Protein AF-J2IRN6-F1 (afdb_monomer)

Structure (mmCIF, N/CA/C/O backbone):
data_AF-J2IRN6-F1
#
_entry.id   AF-J2IRN6-F1
#
loop_
_atom_site.group_PDB
_atom_site.id
_atom_site.type_symbol
_atom_site.label_atom_id
_atom_site.label_alt_id
_atom_site.label_comp_id
_atom_site.label_asym_id
_atom_site.label_entity_id
_atom_site.label_seq_id
_atom_site.pdbx_PDB_ins_code
_atom_site.Cartn_x
_atom_site.Cartn_y
_atom_site.Cartn_z
_atom_site.occupancy
_atom_site.B_iso_or_equiv
_atom_site.auth_seq_id
_atom_site.auth_comp_id
_atom_site.auth_asym_id
_atom_site.auth_atom_id
_atom_site.pdbx_PDB_model_num
ATOM 1 N N . MET A 1 1 ? -0.616 -26.208 -1.676 1.00 75.12 1 MET A N 1
ATOM 2 C CA . MET A 1 1 ? -0.459 -24.745 -1.872 1.00 75.12 1 MET A CA 1
ATOM 3 C C . MET A 1 1 ? 0.883 -24.470 -2.549 1.00 75.12 1 MET A C 1
ATOM 5 O O . MET A 1 1 ? 1.776 -25.292 -2.388 1.00 75.12 1 MET A O 1
ATOM 9 N N . GLY A 1 2 ? 1.009 -23.390 -3.336 1.00 95.00 2 GLY A N 1
ATOM 10 C CA . GLY A 1 2 ? 2.152 -23.135 -4.234 1.00 95.00 2 GLY A CA 1
ATOM 11 C C . GLY A 1 2 ? 2.465 -21.644 -4.428 1.00 95.00 2 GLY A C 1
ATOM 12 O O . GLY A 1 2 ? 2.009 -20.810 -3.652 1.00 95.00 2 GLY A O 1
ATOM 13 N N . LYS A 1 3 ? 3.262 -21.304 -5.449 1.00 97.50 3 LYS A N 1
ATOM 14 C CA . LYS A 1 3 ? 3.646 -19.915 -5.756 1.00 97.50 3 LYS A CA 1
ATOM 15 C C . LYS A 1 3 ? 2.541 -19.211 -6.547 1.00 97.50 3 LYS A C 1
ATOM 17 O O . LYS A 1 3 ? 2.009 -19.777 -7.497 1.00 97.50 3 LYS A O 1
ATOM 22 N N . THR A 1 4 ? 2.220 -17.983 -6.163 1.00 97.88 4 THR A N 1
ATOM 23 C CA . THR A 1 4 ? 1.247 -17.129 -6.849 1.00 97.88 4 THR A CA 1
ATOM 24 C C . THR A 1 4 ? 1.929 -16.250 -7.896 1.00 97.88 4 THR A C 1
ATOM 26 O O . THR A 1 4 ? 3.126 -15.969 -7.809 1.00 97.88 4 THR A O 1
ATOM 29 N N . ALA A 1 5 ? 1.167 -15.821 -8.904 1.00 97.06 5 ALA A N 1
ATOM 30 C CA . ALA A 1 5 ? 1.662 -14.909 -9.927 1.00 97.06 5 ALA A CA 1
ATOM 31 C C . ALA A 1 5 ? 2.050 -13.550 -9.318 1.00 97.06 5 ALA A C 1
ATOM 33 O O . ALA A 1 5 ? 1.274 -12.956 -8.564 1.00 97.06 5 ALA A O 1
ATOM 34 N N . THR A 1 6 ? 3.221 -13.050 -9.707 1.00 97.75 6 THR A N 1
ATOM 35 C CA . THR A 1 6 ? 3.695 -11.689 -9.434 1.00 97.75 6 THR A CA 1
ATOM 36 C C . THR A 1 6 ? 3.947 -10.977 -10.752 1.00 97.75 6 THR A C 1
ATOM 38 O O . THR A 1 6 ? 4.307 -11.619 -11.738 1.00 97.75 6 THR A O 1
ATOM 41 N N . ALA A 1 7 ? 3.787 -9.658 -10.763 1.00 96.62 7 ALA A N 1
ATOM 42 C CA . ALA A 1 7 ? 4.351 -8.842 -11.830 1.00 96.62 7 ALA A CA 1
ATOM 43 C C . ALA A 1 7 ? 5.883 -8.979 -11.861 1.00 96.62 7 ALA A C 1
ATOM 45 O O . ALA A 1 7 ? 6.498 -9.277 -10.825 1.00 96.62 7 ALA A O 1
ATOM 46 N N . GLU A 1 8 ? 6.476 -8.818 -13.043 1.00 97.19 8 GLU A N 1
ATOM 47 C CA . GLU A 1 8 ? 7.898 -9.088 -13.281 1.00 97.19 8 GLU A CA 1
ATOM 48 C C . GLU A 1 8 ? 8.779 -8.280 -12.315 1.00 97.19 8 GLU A C 1
ATOM 50 O O . GLU A 1 8 ? 8.648 -7.062 -12.230 1.00 97.19 8 GLU A O 1
ATOM 55 N N . PHE A 1 9 ? 9.626 -8.958 -11.529 1.00 97.69 9 PHE A N 1
ATOM 56 C CA . PHE A 1 9 ? 10.455 -8.353 -10.468 1.00 97.69 9 PHE A CA 1
ATOM 57 C C . PHE A 1 9 ? 9.697 -7.405 -9.520 1.00 97.69 9 PHE A C 1
ATOM 59 O O . PHE A 1 9 ? 10.254 -6.436 -9.014 1.00 97.69 9 PHE A O 1
ATOM 66 N N . ALA A 1 10 ? 8.415 -7.692 -9.275 1.00 97.12 10 ALA A N 1
ATOM 67 C CA . ALA A 1 10 ? 7.512 -6.840 -8.509 1.00 97.12 10 ALA A CA 1
ATOM 68 C C . ALA A 1 10 ? 7.320 -5.419 -9.088 1.00 97.12 10 ALA A C 1
ATOM 70 O O . ALA A 1 10 ? 6.839 -4.533 -8.378 1.00 97.12 10 ALA A O 1
ATOM 71 N N . PHE A 1 11 ? 7.631 -5.229 -10.373 1.00 95.69 11 PHE A N 1
ATOM 72 C CA . PHE A 1 11 ? 7.527 -3.974 -11.107 1.00 95.69 11 PHE A CA 1
ATOM 73 C C . PHE A 1 11 ? 6.340 -3.965 -12.088 1.00 95.69 11 PHE A C 1
ATOM 75 O O . PHE A 1 11 ? 5.497 -4.854 -12.069 1.00 95.69 11 PHE A O 1
ATOM 82 N N . MET A 1 12 ? 6.203 -2.912 -12.894 1.00 92.88 12 MET A N 1
ATOM 83 C CA . MET A 1 12 ? 4.961 -2.528 -13.582 1.00 92.88 12 MET A CA 1
ATOM 84 C C . MET A 1 12 ? 4.424 -3.527 -14.625 1.00 92.88 12 MET A C 1
ATOM 86 O O . MET A 1 12 ? 3.256 -3.411 -14.995 1.00 92.88 12 MET A O 1
ATOM 90 N N . HIS A 1 13 ? 5.211 -4.518 -15.054 1.00 94.94 13 HIS A N 1
ATOM 91 C CA . HIS A 1 13 ? 4.793 -5.509 -16.048 1.00 94.94 13 HIS A CA 1
ATOM 92 C C . HIS A 1 13 ? 3.880 -6.588 -15.457 1.00 94.94 13 HIS A C 1
ATOM 94 O O . HIS A 1 13 ? 4.318 -7.514 -14.766 1.00 94.94 13 HIS A O 1
ATOM 100 N N . THR A 1 14 ? 2.581 -6.455 -15.707 1.00 93.38 14 THR A N 1
ATOM 101 C CA . THR A 1 14 ? 1.539 -7.317 -15.147 1.00 93.38 14 THR A CA 1
ATOM 102 C C . THR A 1 14 ? 1.470 -8.685 -15.830 1.00 93.38 14 THR A C 1
ATOM 104 O O . THR A 1 14 ? 1.710 -8.840 -17.022 1.00 93.38 14 THR A O 1
ATOM 107 N N . GLY A 1 15 ? 1.097 -9.703 -15.050 1.00 91.94 15 GLY A N 1
ATOM 108 C CA . GLY A 1 15 ? 0.806 -11.044 -15.560 1.00 91.94 15 GLY A CA 1
ATOM 109 C C . GLY A 1 15 ? -0.664 -11.236 -15.975 1.00 91.94 15 GLY A C 1
ATOM 110 O O . GLY A 1 15 ? -1.470 -10.309 -15.895 1.00 91.94 15 GLY A O 1
ATOM 111 N N . PRO A 1 16 ? -1.061 -12.469 -16.341 1.00 96.00 16 PRO A N 1
ATOM 112 C CA . PRO A 1 16 ? -2.398 -12.776 -16.865 1.00 96.00 16 PRO A CA 1
ATOM 113 C C . PRO A 1 16 ? -3.507 -12.853 -15.797 1.00 96.00 16 PRO A C 1
ATOM 115 O O . PRO A 1 16 ? -4.651 -13.171 -16.125 1.00 96.00 16 PRO A O 1
ATOM 118 N N . THR A 1 17 ? -3.187 -12.621 -14.520 1.00 98.31 17 THR A N 1
ATOM 119 C CA . THR A 1 17 ? -4.141 -12.707 -13.404 1.00 98.31 17 THR A CA 1
ATOM 120 C C . THR A 1 17 ? -5.265 -11.687 -13.571 1.00 98.31 17 THR A C 1
ATOM 122 O O . THR A 1 17 ? -5.009 -10.525 -13.876 1.00 98.31 17 THR A O 1
ATOM 125 N N . ARG A 1 18 ? -6.506 -12.106 -13.316 1.00 98.38 18 ARG A N 1
ATOM 126 C CA . ARG A 1 18 ? -7.716 -11.279 -13.433 1.00 98.38 18 ARG A CA 1
ATOM 127 C C . ARG A 1 18 ? -8.391 -11.097 -12.077 1.00 98.38 18 ARG A C 1
ATOM 129 O O . ARG A 1 18 ? -8.169 -11.893 -11.165 1.00 98.38 18 ARG A O 1
ATOM 136 N N . ASN A 1 19 ? -9.180 -10.035 -11.944 1.00 98.38 19 ASN A N 1
ATOM 137 C CA . ASN A 1 19 ? -9.935 -9.750 -10.730 1.00 98.38 19 ASN A CA 1
ATOM 138 C C . ASN A 1 19 ? -11.067 -10.783 -10.545 1.00 98.38 19 ASN A C 1
ATOM 140 O O . ASN A 1 19 ? -11.835 -10.989 -11.483 1.00 98.38 19 ASN A O 1
ATOM 144 N N . PRO A 1 20 ? -11.200 -11.427 -9.372 1.00 97.25 20 PRO A N 1
ATOM 145 C CA . PRO A 1 20 ? -12.243 -12.428 -9.145 1.00 97.25 20 PRO A CA 1
ATOM 146 C C . PRO A 1 20 ? -13.669 -11.857 -9.112 1.00 97.25 20 PRO A C 1
ATOM 148 O O . PRO A 1 20 ? -14.609 -12.613 -9.332 1.00 97.25 20 PRO A O 1
ATOM 151 N N . HIS A 1 21 ? -13.836 -10.549 -8.888 1.00 96.56 21 HIS A N 1
ATOM 152 C CA . HIS A 1 21 ? -15.143 -9.877 -8.922 1.00 96.56 21 HIS A CA 1
ATOM 153 C C . HIS A 1 21 ? -15.590 -9.514 -10.345 1.00 96.56 21 HIS A C 1
ATOM 155 O O . HIS A 1 21 ? -16.781 -9.404 -10.609 1.00 96.56 21 HIS A O 1
ATOM 161 N N . ASP A 1 22 ? -14.643 -9.337 -11.271 1.00 97.38 22 ASP A N 1
ATOM 162 C CA . ASP A 1 22 ? -14.893 -9.049 -12.688 1.00 97.38 22 ASP A CA 1
ATOM 163 C C . ASP A 1 22 ? -13.658 -9.440 -13.513 1.00 97.38 22 ASP A C 1
ATOM 165 O O . ASP A 1 22 ? -12.630 -8.755 -13.509 1.00 97.38 22 ASP A O 1
ATOM 169 N N . LEU A 1 23 ? -13.765 -10.536 -14.270 1.00 97.81 23 LEU A N 1
ATOM 170 C CA . LEU A 1 23 ? -12.644 -11.080 -15.037 1.00 97.81 23 LEU A CA 1
ATOM 171 C C . LEU A 1 23 ? -12.152 -10.146 -16.155 1.00 97.81 23 LEU A C 1
ATOM 173 O O . LEU A 1 23 ? -11.063 -10.365 -16.689 1.00 97.81 23 LEU A O 1
ATOM 177 N N . SER A 1 24 ? -12.894 -9.099 -16.524 1.00 97.62 24 SER A N 1
ATOM 178 C CA . SER A 1 24 ? -12.421 -8.093 -17.481 1.00 97.62 24 SER A CA 1
ATOM 179 C C . SER A 1 24 ? -11.390 -7.123 -16.884 1.00 97.62 24 SER A C 1
ATOM 181 O O . SER A 1 24 ? -10.756 -6.377 -17.634 1.00 97.62 24 SER A O 1
ATOM 183 N N . ARG A 1 25 ? -11.175 -7.148 -15.560 1.00 98.25 25 ARG A N 1
ATOM 184 C CA . ARG A 1 25 ? -10.392 -6.154 -14.812 1.00 98.25 25 ARG A CA 1
ATOM 185 C C . ARG A 1 25 ? -9.123 -6.713 -14.185 1.00 98.25 25 ARG A C 1
ATOM 187 O O . ARG A 1 25 ? -8.985 -7.913 -13.931 1.00 98.25 25 ARG A O 1
ATOM 194 N N . THR A 1 26 ? -8.194 -5.808 -13.896 1.00 98.25 26 THR A N 1
ATOM 195 C CA . THR A 1 26 ? -6.971 -6.123 -13.156 1.00 98.25 26 THR A CA 1
ATOM 196 C C . THR A 1 26 ? -7.273 -6.420 -11.680 1.00 98.25 26 THR A C 1
ATOM 198 O O . THR A 1 26 ? -8.058 -5.708 -11.050 1.00 98.25 26 THR A O 1
ATOM 201 N N . PRO A 1 27 ? -6.629 -7.428 -11.069 1.00 98.06 27 PRO A N 1
ATOM 202 C CA . PRO A 1 27 ? -6.683 -7.636 -9.623 1.00 98.06 27 PRO A CA 1
ATOM 203 C C . PRO A 1 27 ? -5.773 -6.656 -8.868 1.00 98.06 27 PRO A C 1
ATOM 205 O O . PRO A 1 27 ? -5.710 -6.702 -7.645 1.00 98.06 27 PRO A O 1
ATOM 208 N N . GLY A 1 28 ? -5.029 -5.797 -9.575 1.00 97.69 28 GLY A N 1
ATOM 209 C CA . GLY A 1 28 ? -3.922 -5.028 -9.017 1.00 97.69 28 GLY A CA 1
ATOM 210 C C . GLY A 1 28 ? -2.598 -5.786 -9.115 1.00 97.69 28 GLY A C 1
ATOM 211 O O . GLY A 1 28 ? -2.522 -6.903 -9.616 1.00 97.69 28 GLY A O 1
ATOM 212 N N . SER A 1 29 ? -1.518 -5.137 -8.690 1.00 95.38 29 SER A N 1
ATOM 213 C CA . SER A 1 29 ? -0.138 -5.590 -8.901 1.00 95.38 29 SER A CA 1
ATOM 214 C C . SER A 1 29 ? 0.778 -4.922 -7.866 1.00 95.38 29 SER A C 1
ATOM 216 O O . SER A 1 29 ? 0.446 -3.826 -7.408 1.00 95.38 29 SER A O 1
ATOM 218 N N . SER A 1 30 ? 1.906 -5.515 -7.457 1.00 97.44 30 SER A N 1
ATOM 219 C CA . SER A 1 30 ? 2.540 -6.736 -7.998 1.00 97.44 30 SER A CA 1
ATOM 220 C C . SER A 1 30 ? 2.130 -8.065 -7.384 1.00 97.44 30 SER A C 1
ATOM 222 O O . SER A 1 30 ? 2.246 -9.078 -8.069 1.00 97.44 30 SER A O 1
ATOM 224 N N . SER A 1 31 ? 1.539 -8.088 -6.188 1.00 98.38 31 SER A N 1
ATOM 225 C CA . SER A 1 31 ? 1.092 -9.323 -5.516 1.00 98.38 31 SER A CA 1
ATOM 226 C C . SER A 1 31 ? -0.243 -9.871 -6.069 1.00 98.38 31 SER A C 1
ATOM 228 O O . SER A 1 31 ? -1.130 -10.282 -5.319 1.00 98.38 31 SER A O 1
ATOM 230 N N . ALA A 1 32 ? -0.408 -9.850 -7.396 1.00 98.06 32 ALA A N 1
ATOM 231 C CA . ALA A 1 32 ? -1.665 -10.078 -8.109 1.00 98.06 32 ALA A CA 1
ATOM 232 C C . ALA A 1 32 ? -2.295 -11.443 -7.802 1.00 98.06 32 ALA A C 1
ATOM 234 O O . ALA A 1 32 ? -3.462 -11.524 -7.424 1.00 98.06 32 ALA A O 1
ATOM 235 N N . GLY A 1 33 ? -1.521 -12.525 -7.942 1.00 98.38 33 GLY A N 1
ATOM 236 C CA . GLY A 1 33 ? -2.021 -13.880 -7.721 1.00 98.38 33 GLY A CA 1
ATOM 237 C C . GLY A 1 33 ? -2.348 -14.163 -6.255 1.00 98.38 33 GLY A C 1
ATOM 238 O O . GLY A 1 33 ? -3.257 -14.941 -5.982 1.00 98.38 33 GLY A O 1
ATOM 239 N N . SER A 1 34 ? -1.641 -13.521 -5.317 1.00 98.69 34 SER A N 1
ATOM 240 C CA . SER A 1 34 ? -1.914 -13.648 -3.881 1.00 98.69 34 SER A CA 1
ATOM 241 C C . SER A 1 34 ? -3.272 -13.056 -3.522 1.00 98.69 34 SER A C 1
ATOM 243 O O . SER A 1 34 ? -4.072 -13.730 -2.879 1.00 98.69 34 SER A O 1
ATOM 245 N N . ALA A 1 35 ? -3.562 -11.838 -3.983 1.00 98.62 35 ALA A N 1
ATOM 246 C CA . ALA A 1 35 ? -4.852 -11.209 -3.728 1.00 98.62 35 ALA A CA 1
ATOM 247 C C . ALA A 1 35 ? -5.989 -11.910 -4.486 1.00 98.62 35 ALA A C 1
ATOM 249 O O . ALA A 1 35 ? -6.964 -12.335 -3.874 1.00 98.62 35 ALA A O 1
ATOM 250 N N . ALA A 1 36 ? -5.847 -12.107 -5.801 1.00 98.50 36 ALA A N 1
ATOM 251 C CA . ALA A 1 36 ? -6.898 -12.722 -6.610 1.00 98.50 36 ALA A CA 1
ATOM 252 C C . ALA A 1 36 ? -7.218 -14.153 -6.155 1.00 98.50 36 ALA A C 1
ATOM 254 O O . ALA A 1 36 ? -8.384 -14.523 -6.063 1.00 98.50 36 ALA A O 1
ATOM 255 N N . GLY A 1 37 ? -6.195 -14.951 -5.832 1.00 98.31 37 GLY A N 1
ATOM 256 C CA . GLY A 1 37 ? -6.388 -16.329 -5.390 1.00 98.31 37 GLY A CA 1
ATOM 257 C C . GLY A 1 37 ? -7.052 -16.437 -4.017 1.00 98.31 37 GLY A C 1
ATOM 258 O O . GLY A 1 37 ? -7.911 -17.299 -3.841 1.00 98.31 37 GLY A O 1
ATOM 259 N N . LEU A 1 38 ? -6.719 -15.549 -3.069 1.00 98.38 38 LEU A N 1
ATOM 260 C CA . LEU A 1 38 ? -7.386 -15.531 -1.763 1.00 98.38 38 LEU A CA 1
ATOM 261 C C . LEU A 1 38 ? -8.843 -15.088 -1.903 1.00 98.38 38 LEU A C 1
ATOM 263 O O . LEU A 1 38 ? -9.732 -15.740 -1.366 1.00 98.38 38 LEU A O 1
ATOM 267 N N . ALA A 1 39 ? -9.096 -14.023 -2.668 1.00 97.62 39 ALA A N 1
ATOM 268 C CA . ALA A 1 39 ? -10.450 -13.533 -2.921 1.00 97.62 39 ALA A CA 1
ATOM 269 C C . ALA A 1 39 ? -11.316 -14.544 -3.694 1.00 97.62 39 ALA A C 1
ATOM 271 O O . ALA A 1 39 ? -12.519 -14.610 -3.470 1.00 97.62 39 ALA A O 1
ATOM 272 N N . ALA A 1 40 ? -10.712 -15.387 -4.536 1.00 97.69 40 ALA A N 1
ATOM 273 C CA . ALA A 1 40 ? -11.381 -16.511 -5.194 1.00 97.69 40 ALA A CA 1
ATOM 274 C C . ALA A 1 40 ? -11.554 -17.758 -4.296 1.00 97.69 40 ALA A C 1
ATOM 276 O O . ALA A 1 40 ? -12.021 -18.791 -4.772 1.00 97.69 40 ALA A O 1
ATOM 277 N N . GLY A 1 41 ? -11.150 -17.707 -3.021 1.00 97.12 41 GLY A N 1
ATOM 278 C CA . GLY A 1 41 ? -11.296 -18.818 -2.077 1.00 97.12 41 GLY A CA 1
ATOM 279 C C . GLY A 1 41 ? -10.338 -19.993 -2.309 1.00 97.12 41 GLY A C 1
ATOM 280 O O . GLY A 1 41 ? -10.585 -21.089 -1.811 1.00 97.12 41 GLY A O 1
ATOM 281 N N . LEU A 1 42 ? -9.238 -19.799 -3.049 1.00 97.69 42 LEU A N 1
ATOM 282 C CA . LEU A 1 42 ? -8.283 -20.874 -3.359 1.00 97.69 42 LEU A CA 1
ATOM 283 C C . LEU A 1 42 ? -7.371 -21.230 -2.174 1.00 97.69 42 LEU A C 1
ATOM 285 O O . LEU A 1 42 ? -6.794 -22.319 -2.138 1.00 97.69 42 LEU A O 1
ATOM 289 N N . PHE A 1 43 ? -7.196 -20.308 -1.225 1.00 96.62 43 PHE A N 1
ATOM 290 C CA . PHE A 1 43 ? -6.398 -20.485 -0.011 1.00 96.62 43 PHE A CA 1
ATOM 291 C C . PHE A 1 43 ? -6.812 -19.489 1.079 1.00 96.62 43 PHE A C 1
ATOM 293 O O . PHE A 1 43 ? -7.358 -18.430 0.790 1.00 96.62 43 PHE A O 1
ATOM 300 N N . ALA A 1 44 ? -6.531 -19.827 2.342 1.00 92.81 44 ALA A N 1
ATOM 301 C CA . ALA A 1 44 ? -6.994 -19.068 3.510 1.00 92.81 44 ALA A CA 1
ATOM 302 C C . ALA A 1 44 ? -6.121 -17.850 3.875 1.00 92.81 44 ALA A C 1
ATOM 304 O O . ALA A 1 44 ? -6.571 -16.951 4.579 1.00 92.81 44 ALA A O 1
ATOM 305 N N . ALA A 1 45 ? -4.865 -17.829 3.425 1.00 94.00 45 ALA A N 1
ATOM 306 C CA . ALA A 1 45 ? -3.910 -16.757 3.683 1.00 94.00 45 ALA A CA 1
ATOM 307 C C . ALA A 1 45 ? -2.913 -16.667 2.529 1.00 94.00 45 ALA A C 1
ATOM 309 O O . ALA A 1 45 ? -2.600 -17.677 1.892 1.00 94.00 45 ALA A O 1
ATOM 310 N N . ALA A 1 46 ? -2.398 -15.467 2.274 1.00 98.19 46 ALA A N 1
ATOM 311 C CA . ALA A 1 46 ? -1.430 -15.240 1.211 1.00 98.19 46 ALA A CA 1
ATOM 312 C C . ALA A 1 46 ? -0.400 -14.198 1.630 1.00 98.19 46 ALA A C 1
ATOM 314 O O . ALA A 1 46 ? -0.749 -13.192 2.244 1.00 98.19 46 ALA A O 1
ATOM 315 N N . LEU A 1 47 ? 0.857 -14.422 1.258 1.00 98.44 47 LEU A N 1
ATOM 316 C CA . LEU A 1 47 ? 1.919 -13.435 1.417 1.00 98.44 47 LEU A CA 1
ATOM 317 C C . LEU A 1 47 ? 2.045 -12.590 0.147 1.00 98.44 47 LEU A C 1
ATOM 319 O O . LEU A 1 47 ? 1.745 -13.044 -0.961 1.00 98.44 47 LEU A O 1
ATOM 323 N N . GLY A 1 48 ? 2.518 -11.366 0.318 1.00 98.38 48 GLY A N 1
ATOM 324 C CA . GLY A 1 48 ? 2.868 -10.449 -0.754 1.00 98.38 48 GLY A CA 1
ATOM 325 C C . GLY A 1 48 ? 3.954 -9.483 -0.302 1.00 98.38 48 GLY A C 1
ATOM 326 O O . GLY A 1 48 ? 4.465 -9.570 0.817 1.00 98.38 48 GLY A O 1
ATOM 327 N N . THR A 1 49 ? 4.298 -8.545 -1.172 1.00 98.69 49 THR A N 1
ATOM 328 C CA . THR A 1 49 ? 5.240 -7.469 -0.860 1.00 98.69 49 THR A CA 1
ATOM 329 C C . THR A 1 49 ? 4.681 -6.123 -1.296 1.00 98.69 49 THR A C 1
ATOM 331 O O . THR A 1 49 ? 3.808 -6.031 -2.165 1.00 98.69 49 THR A O 1
ATOM 334 N N . GLN A 1 50 ? 5.176 -5.057 -0.675 1.00 98.81 50 GLN A N 1
ATOM 335 C CA . GLN A 1 50 ? 4.888 -3.684 -1.054 1.00 98.81 50 GLN A CA 1
ATOM 336 C C . GLN A 1 50 ? 6.165 -2.855 -1.070 1.00 98.81 50 GLN A C 1
ATOM 338 O O . GLN A 1 50 ? 6.782 -2.667 -0.029 1.00 98.81 50 GLN A O 1
ATOM 343 N N . THR A 1 51 ? 6.482 -2.318 -2.248 1.00 98.75 51 THR A N 1
ATOM 344 C CA . THR A 1 51 ? 7.529 -1.305 -2.461 1.00 98.75 51 THR A CA 1
ATOM 345 C C . THR A 1 51 ? 6.909 0.072 -2.704 1.00 98.75 51 THR A C 1
ATOM 347 O O . THR A 1 51 ? 7.330 1.068 -2.129 1.00 98.75 51 THR A O 1
ATOM 350 N N . ALA A 1 52 ? 5.845 0.131 -3.514 1.00 98.12 52 ALA A N 1
ATOM 351 C CA . ALA A 1 52 ? 5.020 1.326 -3.706 1.00 98.12 52 ALA A CA 1
ATOM 352 C C . ALA A 1 52 ? 3.631 1.115 -3.086 1.00 98.12 52 ALA A C 1
ATOM 354 O O . ALA A 1 52 ? 3.342 1.608 -1.995 1.00 98.12 52 ALA A O 1
ATOM 355 N N . GLY A 1 53 ? 2.805 0.303 -3.754 1.00 97.69 53 GLY A N 1
ATOM 356 C CA . GLY A 1 53 ? 1.460 -0.060 -3.301 1.00 97.69 53 GLY A CA 1
ATOM 357 C C . GLY A 1 53 ? 1.068 -1.508 -3.583 1.00 97.69 53 GLY A C 1
ATOM 358 O O . GLY A 1 53 ? -0.116 -1.818 -3.655 1.00 97.69 53 GLY A O 1
ATOM 359 N N . SER A 1 54 ? 2.056 -2.384 -3.779 1.00 97.81 54 SER A N 1
ATOM 360 C CA . SER A 1 54 ? 1.880 -3.744 -4.301 1.00 97.81 54 SER A CA 1
ATOM 361 C C . SER A 1 54 ? 1.180 -4.740 -3.374 1.00 97.81 54 SER A C 1
ATOM 363 O O . SER A 1 54 ? 0.940 -5.872 -3.797 1.00 97.81 54 SER A O 1
ATOM 365 N N . LEU A 1 55 ? 0.819 -4.320 -2.156 1.00 98.69 55 LEU A N 1
ATOM 366 C CA . LEU A 1 55 ? 0.009 -5.101 -1.227 1.00 98.69 55 LEU A CA 1
ATOM 367 C C . LEU A 1 55 ? -1.395 -4.500 -1.068 1.00 98.69 55 LEU A C 1
ATOM 369 O O . LEU A 1 55 ? -2.389 -5.179 -1.321 1.00 98.69 55 LEU A O 1
ATOM 373 N N . ILE A 1 56 ? -1.473 -3.217 -0.704 1.00 98.81 56 ILE A N 1
ATOM 374 C CA . ILE A 1 56 ? -2.731 -2.519 -0.398 1.00 98.81 56 ILE A CA 1
ATOM 375 C C . ILE A 1 56 ? -3.605 -2.321 -1.645 1.00 98.81 56 ILE A C 1
ATOM 377 O O . ILE A 1 56 ? -4.816 -2.512 -1.574 1.00 98.81 56 ILE A O 1
ATOM 381 N N . LYS A 1 57 ? -3.016 -2.010 -2.808 1.00 98.62 57 LYS A N 1
ATOM 382 C CA . LYS A 1 57 ? -3.764 -1.831 -4.066 1.00 98.62 57 LYS A CA 1
ATOM 383 C C . LYS A 1 57 ? -4.509 -3.098 -4.493 1.00 98.62 57 LYS A C 1
ATOM 385 O O . LYS A 1 57 ? -5.723 -3.033 -4.672 1.00 98.62 57 LYS A O 1
ATOM 390 N N . PRO A 1 58 ? -3.848 -4.261 -4.632 1.00 98.62 58 PRO A N 1
ATOM 391 C CA . PRO A 1 58 ? -4.575 -5.477 -4.967 1.00 98.62 58 PRO A CA 1
ATOM 392 C C . PRO A 1 58 ? -5.539 -5.930 -3.856 1.00 98.62 58 PRO A C 1
ATOM 394 O O . PRO A 1 58 ? -6.563 -6.527 -4.172 1.00 98.62 58 PRO A O 1
ATOM 397 N N . ALA A 1 59 ? -5.295 -5.591 -2.581 1.00 98.75 59 ALA A N 1
ATOM 398 C CA . ALA A 1 59 ? -6.275 -5.818 -1.512 1.00 98.75 59 ALA A CA 1
ATOM 399 C C . ALA A 1 59 ? -7.561 -5.004 -1.721 1.00 98.75 59 ALA A C 1
ATOM 401 O O . ALA A 1 59 ? -8.655 -5.552 -1.626 1.00 98.75 59 ALA A O 1
ATOM 402 N N . SER A 1 60 ? -7.419 -3.715 -2.049 1.00 98.56 60 SER A N 1
ATOM 403 C CA . SER A 1 60 ? -8.524 -2.809 -2.381 1.00 98.56 60 SER A CA 1
ATOM 404 C C . SER A 1 60 ? -9.356 -3.367 -3.537 1.00 98.56 60 SER A C 1
ATOM 406 O O . SER A 1 60 ? -10.558 -3.570 -3.399 1.00 98.56 60 SER A O 1
ATOM 408 N N . TYR A 1 61 ? -8.698 -3.717 -4.646 1.00 98.56 61 TYR A N 1
ATOM 409 C CA . TYR A 1 61 ? -9.369 -4.203 -5.854 1.00 98.56 61 TYR A CA 1
ATOM 410 C C . TYR A 1 61 ? -9.990 -5.591 -5.713 1.00 98.56 61 TYR A C 1
ATOM 412 O O . TYR A 1 61 ? -11.004 -5.863 -6.351 1.00 98.56 61 TYR A O 1
ATOM 420 N N . CYS A 1 62 ? -9.390 -6.475 -4.916 1.00 98.25 62 CYS A N 1
ATOM 421 C CA . CYS A 1 62 ? -9.905 -7.826 -4.695 1.00 98.25 62 CYS A CA 1
ATOM 422 C C . CYS A 1 62 ? -10.826 -7.923 -3.468 1.00 98.25 62 CYS A C 1
ATOM 424 O O . CYS A 1 62 ? -11.296 -9.015 -3.162 1.00 98.25 62 CYS A O 1
ATOM 426 N N . GLY A 1 63 ? -11.104 -6.819 -2.766 1.00 97.56 63 GLY A N 1
ATOM 427 C CA . GLY A 1 63 ? -12.020 -6.811 -1.622 1.00 97.56 63 GLY A CA 1
ATOM 428 C C . GLY A 1 63 ? -11.499 -7.597 -0.417 1.00 97.56 63 GLY A C 1
ATOM 429 O O . GLY A 1 63 ? -12.258 -8.321 0.217 1.00 97.56 63 GLY A O 1
ATOM 430 N N . LEU A 1 64 ? -10.208 -7.464 -0.102 1.00 98.31 64 LEU A N 1
ATOM 431 C CA . LEU A 1 64 ? -9.548 -8.218 0.964 1.00 98.31 64 LEU A CA 1
ATOM 432 C C . LEU A 1 64 ? -9.055 -7.345 2.106 1.00 98.31 64 LEU A C 1
ATOM 434 O O . LEU A 1 64 ? -8.622 -6.209 1.903 1.00 98.31 64 LEU A O 1
ATOM 438 N N . HIS A 1 65 ? -8.995 -7.929 3.300 1.00 98.62 65 HIS A N 1
ATOM 439 C CA . HIS A 1 65 ? -8.143 -7.404 4.354 1.00 98.62 65 HIS A CA 1
ATOM 440 C C . HIS A 1 65 ? -6.678 -7.659 3.995 1.00 98.62 65 HIS A C 1
ATOM 442 O O . HIS A 1 65 ? -6.302 -8.752 3.565 1.00 98.62 65 HIS A O 1
ATOM 448 N N . ALA A 1 66 ? -5.834 -6.650 4.182 1.00 98.81 66 ALA A N 1
ATOM 449 C CA . ALA A 1 66 ? -4.391 -6.792 4.024 1.00 98.81 66 ALA A CA 1
ATOM 450 C C . ALA A 1 66 ? -3.654 -5.950 5.049 1.00 98.81 66 ALA A C 1
ATOM 452 O O . ALA A 1 66 ? -4.163 -4.917 5.475 1.00 98.81 66 ALA A O 1
ATOM 453 N N . TYR A 1 67 ? -2.446 -6.367 5.403 1.00 98.81 67 TYR A N 1
ATOM 454 C CA . TYR A 1 67 ? -1.599 -5.631 6.327 1.00 98.81 67 TYR A CA 1
ATOM 455 C C . TYR A 1 67 ? -0.139 -5.668 5.880 1.00 98.81 67 TYR A C 1
ATOM 457 O O . TYR A 1 67 ? 0.453 -6.727 5.652 1.00 98.81 67 TYR A O 1
ATOM 465 N N . LYS A 1 68 ? 0.410 -4.462 5.734 1.00 98.81 68 LYS A N 1
ATOM 466 C CA . LYS A 1 68 ? 1.822 -4.169 5.548 1.00 98.81 68 LYS A CA 1
ATOM 467 C C . LYS A 1 68 ? 2.372 -3.659 6.887 1.00 98.81 68 LYS A C 1
ATOM 469 O O . LYS A 1 68 ? 2.022 -2.542 7.279 1.00 98.81 68 LYS A O 1
ATOM 474 N N . PRO A 1 69 ? 3.256 -4.409 7.554 1.00 98.75 69 PRO A N 1
ATOM 475 C CA . PRO A 1 69 ? 3.937 -3.964 8.760 1.00 98.75 69 PRO A CA 1
ATOM 476 C C . PRO A 1 69 ? 4.772 -2.701 8.557 1.00 98.75 69 PRO A C 1
ATOM 478 O O . PRO A 1 69 ? 4.989 -2.245 7.427 1.00 98.75 69 PRO A O 1
ATOM 481 N N . SER A 1 70 ? 5.282 -2.151 9.654 1.00 98.69 70 SER A N 1
ATOM 482 C CA . SER A 1 70 ? 6.365 -1.171 9.608 1.00 98.69 70 SER A CA 1
ATOM 483 C C . SER A 1 70 ? 7.535 -1.723 8.793 1.00 98.69 70 SER A C 1
ATOM 485 O O . SER A 1 70 ? 7.835 -2.922 8.837 1.00 98.69 70 SER A O 1
ATOM 487 N N . HIS A 1 71 ? 8.186 -0.856 8.019 1.00 98.50 71 HIS A N 1
ATOM 488 C CA . HIS A 1 71 ? 9.371 -1.243 7.251 1.00 98.50 71 HIS A CA 1
ATOM 489 C C . HIS A 1 71 ? 10.438 -1.842 8.184 1.00 98.50 71 HIS A C 1
ATOM 491 O O . HIS A 1 71 ? 10.584 -1.409 9.326 1.00 98.50 71 HIS A O 1
ATOM 497 N N . ASN A 1 72 ? 11.137 -2.878 7.712 1.00 96.31 72 ASN A N 1
ATOM 498 C CA . ASN A 1 72 ? 12.105 -3.683 8.472 1.00 96.31 72 ASN A CA 1
ATOM 499 C C . ASN A 1 72 ? 11.569 -4.460 9.693 1.00 96.31 72 ASN A C 1
ATOM 501 O O . ASN 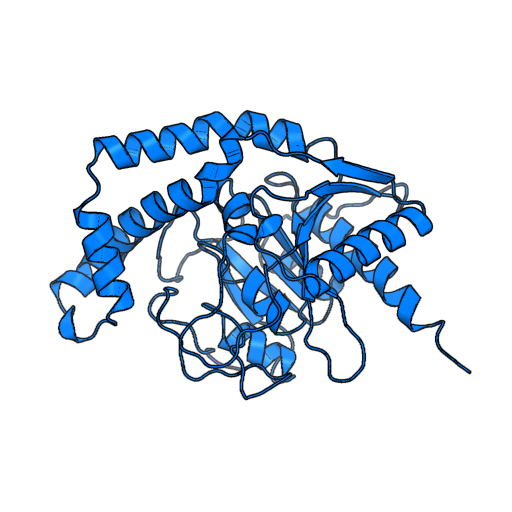A 1 72 ? 12.368 -5.048 10.420 1.00 96.31 72 ASN A O 1
ATOM 505 N N . LEU A 1 73 ? 10.250 -4.529 9.925 1.00 97.06 73 LEU A N 1
ATOM 506 C CA . LEU A 1 73 ? 9.705 -5.325 11.036 1.00 97.06 73 LEU A CA 1
ATOM 507 C C . LEU A 1 73 ? 9.681 -6.839 10.751 1.00 97.06 73 LEU A C 1
ATOM 509 O O . LEU A 1 73 ? 9.706 -7.645 11.678 1.00 97.06 73 LEU A O 1
ATOM 513 N N . VAL A 1 74 ? 9.640 -7.229 9.475 1.00 97.75 74 VAL A N 1
ATOM 514 C CA . VAL A 1 74 ? 9.670 -8.627 9.020 1.00 97.75 74 VAL A CA 1
ATOM 515 C C . VAL A 1 74 ? 10.870 -8.818 8.099 1.00 97.75 74 VAL A C 1
ATOM 517 O O . VAL A 1 74 ? 11.100 -7.999 7.209 1.00 97.75 74 VAL A O 1
ATOM 520 N N . SER A 1 75 ? 11.624 -9.901 8.308 1.00 95.88 75 SER A N 1
ATOM 521 C CA . SER A 1 75 ? 12.787 -10.230 7.477 1.00 95.88 75 SER A CA 1
ATOM 522 C C . SER A 1 75 ? 12.391 -10.425 6.011 1.00 95.88 75 SER A C 1
ATOM 524 O O . SER A 1 75 ? 11.384 -11.063 5.703 1.00 95.88 75 SER A O 1
ATOM 526 N N . LEU A 1 76 ? 13.226 -9.907 5.112 1.00 97.44 76 LEU A N 1
ATOM 527 C CA . LEU A 1 76 ? 13.130 -10.106 3.664 1.00 97.44 76 LEU A CA 1
ATOM 528 C C . LEU A 1 76 ? 14.140 -11.131 3.142 1.00 97.44 76 LEU A C 1
ATOM 530 O O . LEU A 1 76 ? 14.391 -11.200 1.940 1.00 97.44 76 LEU A O 1
ATOM 534 N N . GLU A 1 77 ? 14.742 -11.928 4.023 1.00 96.94 77 GLU A N 1
ATOM 535 C CA . GLU A 1 77 ? 15.626 -13.007 3.596 1.00 96.94 77 GLU A CA 1
ATOM 536 C C . GLU A 1 77 ? 14.902 -13.942 2.609 1.00 96.94 77 GLU A C 1
ATOM 538 O O . GLU A 1 77 ? 13.791 -14.412 2.855 1.00 96.94 77 GLU A O 1
ATOM 543 N N . GLY A 1 78 ? 15.522 -14.175 1.449 1.00 96.94 78 GLY A N 1
ATOM 544 C CA . GLY A 1 78 ? 14.940 -14.972 0.366 1.00 96.94 78 GLY A CA 1
ATOM 545 C C . GLY A 1 78 ? 13.908 -14.245 -0.510 1.00 96.94 78 GLY A C 1
ATOM 546 O O . GLY A 1 78 ? 13.403 -14.843 -1.462 1.00 96.94 78 GLY A O 1
ATOM 547 N N . VAL A 1 79 ? 13.610 -12.967 -0.251 1.00 98.06 79 VAL A N 1
ATOM 548 C CA . VAL A 1 79 ? 12.754 -12.128 -1.105 1.00 98.06 79 VAL A CA 1
ATOM 549 C C . VAL A 1 79 ? 13.616 -11.408 -2.145 1.00 98.06 79 VAL A C 1
ATOM 551 O O . VAL A 1 79 ? 14.648 -10.827 -1.818 1.00 98.06 79 VAL A O 1
ATOM 554 N N . LYS A 1 80 ? 13.206 -11.441 -3.421 1.00 98.12 80 LYS A N 1
ATOM 555 C CA . LYS A 1 80 ? 13.898 -10.711 -4.497 1.00 98.12 80 LYS A CA 1
ATOM 556 C C . LYS A 1 80 ? 13.735 -9.197 -4.258 1.00 98.12 80 LYS A C 1
ATOM 558 O O . LYS A 1 80 ? 12.589 -8.747 -4.232 1.00 98.12 80 LYS A O 1
ATOM 563 N N . PRO A 1 81 ? 14.828 -8.426 -4.105 1.00 98.12 81 PRO A N 1
ATOM 564 C CA . PRO A 1 81 ? 14.733 -6.990 -3.876 1.00 98.12 81 PRO A CA 1
ATOM 565 C C . PRO A 1 81 ? 14.313 -6.247 -5.145 1.00 98.12 81 PRO A C 1
ATOM 567 O O . PRO A 1 81 ? 14.728 -6.615 -6.250 1.00 98.12 81 PRO A O 1
ATOM 570 N N . LEU A 1 82 ? 13.547 -5.176 -4.950 1.00 98.31 82 LEU A N 1
ATOM 571 C CA . LEU A 1 82 ? 13.294 -4.133 -5.939 1.00 98.31 82 LEU A CA 1
ATOM 572 C C . LEU A 1 82 ? 13.892 -2.817 -5.434 1.00 98.31 82 LEU A C 1
ATOM 574 O O . LEU A 1 82 ? 14.883 -2.354 -5.987 1.00 98.31 82 LEU A O 1
ATOM 578 N N . ALA A 1 83 ? 13.355 -2.255 -4.352 1.00 98.38 83 ALA A N 1
ATOM 579 C CA . ALA A 1 83 ? 13.904 -1.063 -3.715 1.00 98.38 83 ALA A CA 1
ATOM 580 C C . ALA A 1 83 ? 13.984 -1.288 -2.198 1.00 98.38 83 ALA A C 1
ATOM 582 O O . ALA A 1 83 ? 12.997 -1.051 -1.494 1.00 98.38 83 ALA A O 1
ATOM 583 N N . PRO A 1 84 ? 15.130 -1.764 -1.669 1.00 97.81 84 PRO A N 1
ATOM 584 C CA . PRO A 1 84 ? 15.285 -2.125 -0.259 1.00 97.81 84 PRO A CA 1
ATOM 585 C C . PRO A 1 84 ? 14.876 -1.040 0.745 1.00 97.81 84 PRO A C 1
ATOM 587 O O . PRO A 1 84 ? 14.452 -1.369 1.853 1.00 97.81 84 PRO A O 1
ATOM 590 N N . SER A 1 85 ? 14.946 0.243 0.370 1.00 98.12 85 SER A N 1
ATOM 591 C CA . SER A 1 85 ? 14.465 1.344 1.218 1.00 98.12 85 SER A CA 1
ATOM 592 C C . SER A 1 85 ? 12.957 1.311 1.477 1.00 98.12 85 SER A C 1
ATOM 594 O O . SER A 1 85 ? 12.493 1.958 2.410 1.00 98.12 85 SER A O 1
ATOM 596 N N . PHE A 1 86 ? 12.188 0.581 0.668 1.00 98.69 86 PHE A N 1
ATOM 597 C CA . PHE A 1 86 ? 10.728 0.534 0.745 1.00 98.69 86 PHE A CA 1
ATOM 598 C C . PHE A 1 86 ? 10.150 -0.880 0.779 1.00 98.69 86 PHE A C 1
ATOM 600 O O . PHE A 1 86 ? 9.040 -1.063 1.2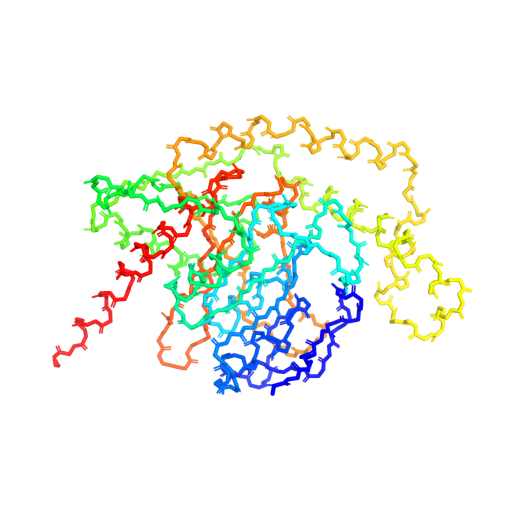86 1.00 98.69 86 PHE A O 1
ATOM 607 N N . ASP A 1 87 ? 10.871 -1.870 0.244 1.00 98.81 87 ASP A N 1
ATOM 608 C CA . ASP A 1 87 ? 10.428 -3.260 0.189 1.00 98.81 87 ASP A CA 1
ATOM 609 C C . ASP A 1 87 ? 9.960 -3.721 1.575 1.00 98.81 87 ASP A C 1
ATOM 611 O O . ASP A 1 87 ? 10.681 -3.640 2.566 1.00 98.81 87 ASP A O 1
ATOM 615 N N . THR A 1 88 ? 8.710 -4.171 1.658 1.00 98.88 88 THR A N 1
ATOM 616 C CA . THR A 1 88 ? 8.112 -4.656 2.903 1.00 98.88 88 THR A CA 1
ATOM 617 C C . THR A 1 88 ? 7.273 -5.894 2.611 1.00 98.88 88 THR A C 1
ATOM 619 O O . THR A 1 88 ? 6.392 -5.852 1.748 1.00 98.88 88 THR A O 1
ATOM 622 N N . ALA A 1 89 ? 7.515 -6.996 3.322 1.00 98.50 89 ALA A N 1
ATOM 623 C CA . ALA A 1 89 ? 6.646 -8.168 3.270 1.00 98.50 89 ALA A CA 1
ATOM 624 C C . ALA A 1 89 ? 5.319 -7.859 3.966 1.00 98.50 89 ALA A C 1
ATOM 626 O O . ALA A 1 89 ? 5.292 -7.164 4.974 1.00 98.50 89 ALA A O 1
ATOM 627 N N . GLY A 1 90 ? 4.221 -8.392 3.451 1.00 98.69 90 GLY A N 1
ATOM 628 C CA . GLY A 1 90 ? 2.905 -8.261 4.061 1.00 98.69 90 GLY A CA 1
ATOM 629 C C . GLY A 1 90 ? 2.016 -9.435 3.693 1.00 98.69 90 GLY A C 1
ATOM 630 O O . GLY A 1 90 ? 2.440 -10.365 3.001 1.00 98.69 90 GLY A O 1
ATOM 631 N N . TRP A 1 91 ? 0.780 -9.414 4.171 1.00 98.75 91 TRP A N 1
ATOM 632 C CA . TRP A 1 91 ? -0.139 -10.524 3.950 1.00 98.75 91 TRP A CA 1
ATOM 633 C C . TRP A 1 91 ? -1.584 -10.085 3.800 1.00 98.75 91 TRP A C 1
ATOM 635 O O . TRP A 1 91 ? -1.988 -8.999 4.218 1.00 98.75 91 TRP A O 1
ATOM 645 N N . TYR A 1 92 ? -2.340 -10.984 3.184 1.00 98.81 92 TYR A N 1
ATOM 646 C CA . TYR A 1 92 ? -3.774 -10.912 2.972 1.00 98.81 92 TYR A CA 1
ATOM 647 C C . TYR A 1 92 ? -4.479 -11.916 3.868 1.00 98.81 92 TYR A C 1
ATOM 649 O O . TYR A 1 92 ? -3.954 -13.005 4.128 1.00 98.81 92 TYR A O 1
ATOM 657 N N . ALA A 1 93 ? -5.701 -11.578 4.258 1.00 97.75 93 ALA A N 1
ATOM 658 C CA . ALA A 1 93 ? -6.608 -12.506 4.903 1.00 97.75 93 ALA A CA 1
ATOM 659 C C . ALA A 1 93 ? -8.068 -12.166 4.583 1.00 97.75 93 ALA A C 1
ATOM 661 O O . ALA A 1 93 ? -8.377 -11.081 4.091 1.00 97.75 93 ALA A O 1
ATOM 662 N N . ALA A 1 94 ? -8.969 -13.098 4.890 1.00 94.00 94 ALA A N 1
ATOM 663 C CA . ALA A 1 94 ? -10.409 -12.884 4.758 1.00 94.00 94 ALA A CA 1
ATOM 664 C C . ALA A 1 94 ? -10.991 -12.007 5.883 1.00 94.00 94 ALA A C 1
ATOM 666 O O . ALA A 1 94 ? -12.114 -11.522 5.768 1.00 94.00 94 ALA A O 1
ATOM 667 N N . SER A 1 95 ? -10.255 -11.821 6.985 1.00 95.88 95 SER A N 1
ATOM 668 C CA . SER A 1 95 ? -10.705 -11.026 8.125 1.00 95.88 95 SER A CA 1
ATOM 669 C C . SER A 1 95 ? -9.561 -10.277 8.811 1.00 95.88 95 SER A C 1
ATOM 671 O O . SER A 1 95 ? -8.403 -10.697 8.780 1.00 95.88 95 SER A O 1
ATOM 673 N N . ALA A 1 96 ? -9.900 -9.188 9.507 1.00 95.50 96 ALA A N 1
ATOM 674 C CA . ALA A 1 96 ? -8.962 -8.444 10.349 1.00 95.50 96 ALA A CA 1
ATOM 675 C C . ALA A 1 96 ? -8.314 -9.317 11.438 1.00 95.50 96 ALA A C 1
ATOM 677 O O . ALA A 1 96 ? -7.117 -9.211 11.694 1.00 95.50 96 ALA A O 1
ATOM 678 N N . ARG A 1 97 ? -9.089 -10.230 12.036 1.00 95.31 97 ARG A N 1
ATOM 679 C CA . ARG A 1 97 ? -8.594 -11.162 13.056 1.00 95.31 97 ARG A CA 1
ATOM 680 C C . ARG A 1 97 ? -7.504 -12.077 12.501 1.00 95.31 97 ARG A C 1
ATOM 682 O O . ARG A 1 97 ? -6.508 -12.333 13.176 1.00 95.31 97 ARG A O 1
ATOM 689 N N . ASP A 1 98 ? -7.683 -12.567 11.280 1.00 96.88 98 ASP A N 1
ATOM 690 C CA . ASP A 1 98 ? -6.713 -13.455 10.642 1.00 96.88 98 ASP A CA 1
ATOM 691 C C . ASP A 1 98 ? -5.409 -12.720 10.308 1.00 96.88 98 ASP A C 1
ATOM 693 O O . ASP A 1 98 ? -4.332 -13.303 10.452 1.00 96.88 98 ASP A O 1
ATOM 697 N N . LEU A 1 99 ? -5.471 -11.420 9.980 1.00 97.62 99 LEU A N 1
ATOM 698 C CA . LEU A 1 99 ? -4.263 -10.596 9.856 1.00 97.62 99 LEU A CA 1
ATOM 699 C C . LEU A 1 99 ? -3.449 -10.607 11.156 1.00 97.62 99 LEU A C 1
ATOM 701 O O . LEU A 1 99 ? -2.239 -10.828 11.106 1.00 97.62 99 LEU A O 1
ATOM 705 N N . SER A 1 100 ? -4.102 -10.425 12.308 1.00 95.50 100 SER A N 1
ATOM 706 C CA . SER A 1 100 ? -3.456 -10.452 13.626 1.00 95.50 100 SER A CA 1
ATOM 707 C C . SER A 1 100 ? -2.902 -11.829 13.995 1.00 95.50 100 SER A C 1
ATOM 709 O O . SER A 1 100 ? -1.858 -11.922 14.645 1.00 95.50 100 SER A O 1
ATOM 711 N N . LEU A 1 101 ? -3.577 -12.913 13.601 1.00 95.38 101 LEU A N 1
ATOM 712 C CA . LEU A 1 101 ? -3.086 -14.276 13.831 1.00 95.38 101 LEU A CA 1
ATOM 713 C C . LEU A 1 101 ? -1.799 -14.542 13.046 1.00 95.38 101 LEU A C 1
ATOM 715 O O . LEU A 1 101 ? -0.834 -15.042 13.623 1.00 95.38 101 LEU A O 1
ATOM 719 N N . ILE A 1 102 ? -1.760 -14.146 11.772 1.00 97.12 102 ILE A N 1
ATOM 720 C CA . ILE A 1 102 ? -0.559 -14.250 10.935 1.00 97.12 102 ILE A CA 1
ATOM 721 C C . ILE A 1 102 ? 0.563 -13.358 11.497 1.00 97.12 102 ILE A C 1
ATOM 723 O O . ILE A 1 102 ? 1.708 -13.801 11.590 1.00 97.12 102 ILE A O 1
ATOM 727 N N . ALA A 1 103 ? 0.236 -12.147 11.967 1.00 97.38 103 ALA A N 1
ATOM 728 C CA . ALA A 1 103 ? 1.199 -11.215 12.562 1.00 97.38 103 ALA A CA 1
ATOM 729 C C . ALA A 1 103 ? 1.983 -11.826 13.725 1.00 97.38 103 ALA A C 1
ATOM 731 O O . ALA A 1 103 ? 3.196 -11.671 13.806 1.00 97.38 103 ALA A O 1
ATOM 732 N N . ARG A 1 104 ? 1.301 -12.560 14.611 1.00 94.12 104 ARG A N 1
ATOM 733 C CA . ARG A 1 104 ? 1.931 -13.200 15.779 1.00 94.12 104 ARG A CA 1
ATOM 734 C C . ARG A 1 104 ? 2.947 -14.275 15.405 1.00 94.12 104 ARG A C 1
ATOM 736 O O . ARG A 1 104 ? 3.809 -14.585 16.220 1.00 94.12 104 ARG A O 1
ATOM 743 N N . VAL A 1 105 ? 2.823 -14.856 14.212 1.00 95.50 105 VAL A N 1
ATOM 744 C CA . VAL A 1 105 ? 3.776 -15.840 13.688 1.00 95.50 105 VAL A CA 1
ATOM 745 C C . VAL A 1 105 ? 4.945 -15.136 13.003 1.00 95.50 105 VAL A C 1
ATOM 747 O O . VAL A 1 105 ? 6.094 -15.494 13.241 1.00 95.50 105 VAL A O 1
ATOM 750 N N . LEU A 1 106 ? 4.660 -14.133 12.167 1.00 96.88 106 LEU A N 1
ATOM 751 C CA . LEU A 1 106 ? 5.671 -13.464 11.342 1.00 96.88 106 LEU A CA 1
ATOM 752 C C . LEU A 1 106 ? 6.466 -12.379 12.079 1.00 96.88 106 LEU A C 1
ATOM 754 O O . LEU A 1 106 ? 7.544 -12.012 11.621 1.00 96.88 106 LEU A O 1
ATOM 758 N N . ILE A 1 107 ? 5.958 -11.883 13.210 1.00 96.75 107 ILE A N 1
ATOM 759 C CA . ILE A 1 107 ? 6.608 -10.870 14.049 1.00 96.75 107 ILE A CA 1
ATOM 760 C C . ILE A 1 107 ? 6.756 -11.441 15.470 1.00 96.75 107 ILE A C 1
ATOM 762 O O . ILE A 1 107 ? 5.914 -11.190 16.344 1.00 96.75 107 ILE A O 1
ATOM 766 N N . PRO A 1 108 ? 7.803 -12.248 15.729 1.00 92.88 108 PRO A N 1
ATOM 767 C CA . PRO A 1 108 ? 8.060 -12.786 17.058 1.00 92.88 108 PRO A CA 1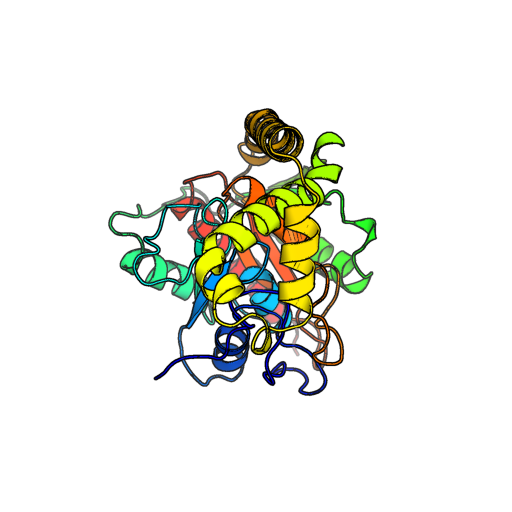
ATOM 768 C C . PRO A 1 108 ? 8.183 -11.665 18.095 1.00 92.88 108 PRO A C 1
ATOM 770 O O . PRO A 1 108 ? 8.908 -10.695 17.898 1.00 92.88 108 PRO A O 1
ATOM 773 N N . GLY A 1 109 ? 7.469 -11.799 19.214 1.00 91.94 109 GLY A N 1
ATOM 774 C CA . GLY A 1 109 ? 7.477 -10.796 20.283 1.00 91.94 109 GLY A CA 1
ATOM 775 C C . GLY A 1 109 ? 6.539 -9.604 20.069 1.00 91.94 109 GLY A C 1
ATOM 776 O O . GLY A 1 109 ? 6.525 -8.712 20.915 1.00 91.94 109 GLY A O 1
ATOM 777 N N . LEU A 1 110 ? 5.721 -9.590 19.004 1.00 93.31 110 LEU A N 1
ATOM 778 C CA . LEU A 1 110 ? 4.689 -8.565 18.827 1.00 93.31 110 LEU A CA 1
ATOM 779 C C . LEU A 1 110 ? 3.769 -8.526 20.066 1.00 93.31 110 LEU A C 1
ATOM 781 O O . LEU A 1 110 ? 3.146 -9.544 20.401 1.00 93.31 110 LEU A O 1
ATOM 785 N N . PRO A 1 111 ? 3.661 -7.380 20.763 1.00 89.06 111 PRO A N 1
ATOM 786 C CA . PRO A 1 111 ? 2.880 -7.305 21.985 1.00 89.06 111 PRO A CA 1
ATOM 787 C C . PRO A 1 111 ? 1.392 -7.483 21.685 1.00 89.06 111 PRO A C 1
ATOM 789 O O . PRO A 1 111 ? 0.890 -7.116 20.621 1.00 89.06 111 PRO A O 1
ATOM 792 N N . ARG A 1 112 ? 0.649 -8.012 22.660 1.00 80.19 112 ARG A N 1
ATOM 793 C CA . ARG A 1 112 ? -0.811 -7.914 22.620 1.00 80.19 112 ARG A CA 1
ATOM 794 C C . ARG A 1 112 ? -1.194 -6.497 23.008 1.00 80.19 112 ARG A C 1
ATOM 796 O O . ARG A 1 112 ? -0.918 -6.071 24.125 1.00 80.19 112 ARG A O 1
ATOM 803 N N . TYR A 1 113 ? -1.842 -5.793 22.094 1.00 78.88 113 TYR A N 1
ATOM 804 C CA . TYR A 1 113 ? -2.415 -4.497 22.399 1.00 78.88 113 TYR A CA 1
ATOM 805 C C . TYR A 1 113 ? -3.767 -4.698 23.089 1.00 78.88 113 TYR A C 1
ATOM 807 O O . TYR A 1 113 ? -4.651 -5.365 22.551 1.00 78.88 113 TYR A O 1
ATOM 815 N N . ALA A 1 114 ? -3.901 -4.173 24.304 1.00 65.12 114 ALA A N 1
ATOM 816 C CA . ALA A 1 114 ? -5.143 -4.168 25.062 1.00 65.12 114 ALA A CA 1
ATOM 817 C C . ALA A 1 114 ? -5.548 -2.710 25.279 1.00 65.12 114 ALA A C 1
ATOM 819 O O . ALA A 1 114 ? -4.805 -1.957 25.907 1.00 65.12 114 ALA A O 1
ATOM 820 N N . VAL A 1 115 ? -6.703 -2.305 24.750 1.00 62.16 115 VAL A N 1
ATOM 821 C CA . VAL A 1 115 ? -7.238 -0.952 24.959 1.00 62.16 115 VAL A CA 1
ATOM 822 C C . VAL A 1 115 ? -8.322 -0.993 26.020 1.00 62.16 115 VAL A C 1
ATOM 824 O O . VAL A 1 115 ? -9.172 -1.880 26.019 1.00 62.16 115 VAL A O 1
ATOM 827 N N . ALA A 1 116 ? -8.287 -0.009 26.919 1.00 57.62 116 ALA A N 1
ATOM 828 C CA . ALA A 1 116 ? -9.211 0.112 28.040 1.00 57.62 116 ALA A CA 1
ATOM 829 C C . ALA A 1 116 ? -10.638 0.522 27.626 1.00 57.62 116 ALA A C 1
ATOM 831 O O . ALA A 1 116 ? -11.580 0.179 28.326 1.00 57.62 116 ALA A O 1
ATOM 832 N N . ASN A 1 117 ? -10.813 1.216 26.495 1.00 63.19 117 ASN A N 1
ATOM 833 C CA . ASN A 1 117 ? -12.108 1.637 25.957 1.00 63.19 117 ASN A CA 1
ATOM 834 C C . ASN A 1 117 ? -12.072 1.541 24.427 1.00 63.19 117 ASN A C 1
ATOM 836 O O . ASN A 1 117 ? -11.285 2.240 23.804 1.00 63.19 117 ASN A O 1
ATOM 840 N N . GLY A 1 118 ? -12.917 0.711 23.810 1.00 76.25 118 GLY A N 1
ATOM 841 C CA . GLY A 1 118 ? -12.929 0.442 22.358 1.00 76.25 118 GLY A CA 1
ATOM 842 C C . GLY A 1 118 ? -13.298 1.620 21.436 1.00 76.25 118 GLY A C 1
ATOM 843 O O . GLY A 1 118 ? -13.660 1.396 20.283 1.00 76.25 118 GLY A O 1
ATOM 844 N N . ARG A 1 119 ? -13.243 2.865 21.925 1.00 90.88 119 ARG A N 1
ATOM 845 C CA . ARG A 1 119 ? -13.389 4.084 21.120 1.00 90.88 119 ARG A CA 1
ATOM 846 C C . ARG A 1 119 ? -12.011 4.509 20.630 1.00 90.88 119 ARG A C 1
ATOM 848 O O . ARG A 1 119 ? -11.060 4.518 21.400 1.00 90.88 119 ARG A O 1
ATOM 855 N N . LEU A 1 120 ? -11.940 4.883 19.360 1.00 95.56 120 LEU A N 1
ATOM 856 C CA . LEU A 1 120 ? -10.698 5.251 18.685 1.00 95.56 120 LEU A CA 1
ATOM 857 C C . LEU A 1 120 ? -10.741 6.736 18.360 1.00 95.56 120 LEU A C 1
ATOM 859 O O . LEU A 1 120 ? -11.817 7.256 18.050 1.00 95.56 120 LEU A O 1
ATOM 863 N N . LYS A 1 121 ? -9.583 7.388 18.385 1.00 97.31 121 LYS A N 1
ATOM 864 C CA . LYS A 1 121 ? -9.382 8.700 17.781 1.00 97.31 121 LYS A CA 1
ATOM 865 C C . LYS A 1 121 ? -8.782 8.518 16.389 1.00 97.31 121 LYS A C 1
ATOM 867 O O . LYS A 1 121 ? -7.658 8.041 16.242 1.00 97.31 121 LYS A O 1
ATOM 872 N N . ILE A 1 122 ? -9.550 8.878 15.372 1.00 98.62 122 ILE A N 1
ATOM 873 C CA . ILE A 1 122 ? -9.285 8.591 13.967 1.00 98.62 122 ILE A CA 1
ATOM 874 C C . ILE A 1 122 ? -9.015 9.897 13.232 1.00 98.62 122 ILE A C 1
ATOM 876 O O . ILE A 1 122 ? -9.781 10.851 13.331 1.00 98.62 122 ILE A O 1
ATOM 880 N N . GLY A 1 123 ? -7.942 9.910 12.455 1.00 98.62 123 GLY A N 1
ATOM 881 C CA . GLY A 1 123 ? -7.658 10.983 11.519 1.00 98.62 123 GLY A CA 1
ATOM 882 C C . GLY A 1 123 ? -8.192 10.669 10.131 1.00 98.62 123 GLY A C 1
ATOM 883 O O . GLY A 1 123 ? -7.746 9.696 9.538 1.00 98.62 123 GLY A O 1
ATOM 884 N N . PHE A 1 124 ? -9.096 11.462 9.565 1.00 98.75 124 PHE A N 1
ATOM 885 C CA . PHE A 1 124 ? -9.522 11.308 8.173 1.00 98.75 124 PHE A CA 1
ATOM 886 C C . PHE A 1 124 ? -8.675 12.193 7.257 1.00 98.75 124 PHE A C 1
ATOM 888 O O . PHE A 1 124 ? -8.816 13.413 7.254 1.00 98.75 124 PHE A O 1
ATOM 895 N N . CYS A 1 125 ? -7.779 11.583 6.477 1.00 98.12 125 CYS A N 1
ATOM 896 C CA . CYS A 1 125 ? -6.857 12.309 5.611 1.00 98.12 125 CYS A CA 1
ATOM 897 C C . CYS A 1 125 ? -7.341 12.328 4.158 1.00 98.12 125 CYS A C 1
ATOM 899 O O . CYS A 1 125 ? -7.303 11.316 3.446 1.00 98.12 125 CYS A O 1
ATOM 901 N N . ARG A 1 126 ? -7.699 13.521 3.674 1.00 94.69 126 ARG A N 1
ATOM 902 C CA . ARG A 1 126 ? -7.796 13.795 2.237 1.00 94.69 126 ARG A CA 1
ATOM 903 C C . ARG A 1 126 ? -6.388 14.035 1.714 1.00 94.69 126 ARG A C 1
ATOM 905 O O . ARG A 1 126 ? -5.916 15.166 1.689 1.00 94.69 126 ARG A O 1
ATOM 912 N N . THR A 1 127 ? -5.693 12.950 1.376 1.00 94.31 127 THR A N 1
ATOM 913 C CA . THR A 1 127 ? -4.307 12.988 0.872 1.00 94.31 127 THR A CA 1
ATOM 914 C C . THR A 1 127 ? -4.114 14.064 -0.213 1.00 94.31 127 THR A C 1
ATOM 916 O O . THR A 1 127 ? -5.087 14.409 -0.888 1.00 94.31 127 THR A O 1
ATOM 919 N N . PRO A 1 128 ? -2.880 14.520 -0.494 1.00 96.25 128 PRO A N 1
ATOM 920 C CA . PRO A 1 128 ? -2.606 15.440 -1.604 1.00 96.25 128 PRO A CA 1
ATOM 921 C C . PRO A 1 128 ? -3.160 14.995 -2.971 1.00 96.25 128 PRO A C 1
ATOM 923 O O . PRO A 1 128 ? -3.365 15.809 -3.864 1.00 96.25 128 PRO A O 1
ATOM 926 N N . TYR A 1 129 ? -3.441 13.700 -3.129 1.00 95.38 129 TYR A N 1
ATOM 927 C CA . TYR A 1 129 ? -3.949 13.088 -4.355 1.00 95.38 129 TYR A CA 1
ATOM 928 C C . TYR A 1 129 ? -5.478 12.986 -4.394 1.00 95.38 129 TYR A C 1
ATOM 930 O O . TYR A 1 129 ? -6.023 12.408 -5.329 1.00 95.38 129 TYR A O 1
ATOM 938 N N . TRP A 1 130 ? -6.191 13.546 -3.408 1.00 95.69 130 TRP A N 1
ATOM 939 C CA . TRP A 1 130 ? -7.646 13.419 -3.259 1.00 95.69 130 TRP A CA 1
ATOM 940 C C . TRP A 1 130 ? -8.422 13.738 -4.544 1.00 95.69 130 TRP A C 1
ATOM 942 O O . TRP A 1 130 ? -9.356 13.016 -4.887 1.00 95.69 130 TRP A O 1
ATOM 952 N N . GLY A 1 131 ? -8.004 14.769 -5.287 1.00 96.50 131 GLY A N 1
ATOM 953 C CA . GLY A 1 131 ? -8.637 15.178 -6.546 1.00 96.50 131 GLY A CA 1
ATOM 954 C C . GLY A 1 131 ? -8.522 14.166 -7.693 1.00 96.50 131 GLY A C 1
ATOM 955 O O . GLY A 1 131 ? -9.227 14.305 -8.684 1.00 96.50 131 GLY A O 1
ATOM 956 N N . MET A 1 132 ? -7.661 13.152 -7.571 1.00 96.75 132 MET A N 1
ATOM 957 C CA . MET A 1 132 ? -7.533 12.068 -8.549 1.00 96.75 132 MET A CA 1
ATOM 958 C C . MET A 1 132 ? -8.553 10.949 -8.330 1.00 96.75 132 MET A C 1
ATOM 960 O O . MET A 1 132 ? -8.692 10.100 -9.203 1.00 96.75 132 MET A O 1
ATOM 964 N N . ALA A 1 133 ? -9.200 10.889 -7.161 1.00 97.56 133 ALA A N 1
ATOM 965 C CA . ALA A 1 133 ? -10.107 9.799 -6.831 1.00 97.56 133 ALA A CA 1
ATOM 966 C C . ALA A 1 133 ? -11.509 9.994 -7.430 1.00 97.56 133 ALA A C 1
ATOM 968 O O . ALA A 1 133 ? -12.026 11.111 -7.479 1.00 97.56 133 ALA A O 1
ATOM 969 N N . ASP A 1 134 ? -12.122 8.887 -7.850 1.00 97.50 134 ASP A N 1
ATOM 970 C CA . ASP A 1 134 ? -13.473 8.868 -8.409 1.00 97.50 134 ASP A CA 1
ATOM 971 C C . ASP A 1 134 ? -14.520 9.241 -7.344 1.00 97.50 134 ASP A C 1
ATOM 973 O O . ASP A 1 134 ? -14.324 8.956 -6.153 1.00 97.50 134 ASP A O 1
ATOM 977 N N . PRO A 1 135 ? -15.683 9.787 -7.751 1.00 97.19 135 PRO A N 1
ATOM 978 C CA . PRO A 1 135 ? -16.770 10.116 -6.828 1.00 97.19 135 PRO A CA 1
ATOM 979 C C . PRO A 1 135 ? -17.200 8.943 -5.937 1.00 97.19 135 PRO A C 1
ATOM 981 O O . PRO A 1 135 ? -17.412 9.128 -4.740 1.00 97.19 135 PRO A O 1
ATOM 984 N N . ASP A 1 136 ? -17.251 7.728 -6.487 1.00 95.69 136 ASP A N 1
ATOM 985 C CA . ASP A 1 136 ? -17.591 6.511 -5.741 1.00 95.69 136 ASP A CA 1
ATOM 986 C C . ASP A 1 136 ? -16.601 6.229 -4.602 1.00 95.69 136 ASP A C 1
ATOM 988 O O . ASP A 1 136 ? -16.990 5.804 -3.512 1.00 95.69 136 ASP A O 1
ATOM 992 N N . VAL A 1 137 ? -15.310 6.490 -4.833 1.00 97.62 137 VAL A N 1
ATOM 993 C CA . VAL A 1 137 ? -14.264 6.342 -3.816 1.00 97.62 137 VAL A CA 1
ATOM 994 C C . VAL A 1 137 ? -14.437 7.390 -2.733 1.00 97.62 137 VAL A C 1
ATOM 996 O O . VAL A 1 137 ? -14.441 7.033 -1.554 1.00 97.62 137 VAL A O 1
ATOM 999 N N . HIS A 1 138 ? -14.642 8.658 -3.105 1.00 97.19 138 HIS A N 1
ATOM 1000 C CA . HIS A 1 138 ? -14.927 9.723 -2.138 1.00 97.19 138 HIS A CA 1
ATOM 1001 C C . HIS A 1 138 ? -16.143 9.386 -1.280 1.00 97.19 138 HIS A C 1
ATOM 1003 O O . HIS A 1 138 ? -16.080 9.519 -0.055 1.00 97.19 138 HIS A O 1
ATOM 1009 N N . GLN A 1 139 ? -17.228 8.927 -1.905 1.00 96.50 139 GLN A N 1
ATOM 1010 C CA . GLN A 1 139 ? -18.464 8.570 -1.222 1.00 96.50 139 GLN A CA 1
ATOM 1011 C C . GLN A 1 139 ? -18.241 7.417 -0.242 1.00 96.50 139 GLN A C 1
ATOM 1013 O O . GLN A 1 139 ? -18.619 7.536 0.923 1.00 96.50 139 GLN A O 1
ATOM 1018 N N . ALA A 1 140 ? -17.596 6.331 -0.676 1.00 97.00 140 ALA A N 1
ATOM 1019 C CA . ALA A 1 140 ? -17.388 5.150 0.155 1.00 97.00 140 ALA A CA 1
ATOM 1020 C C . ALA A 1 140 ? -16.526 5.448 1.391 1.00 97.00 140 ALA A C 1
ATOM 1022 O O . ALA A 1 140 ? -16.909 5.093 2.508 1.00 97.00 140 ALA A O 1
ATOM 1023 N N . VAL A 1 141 ? -15.393 6.142 1.229 1.00 97.81 141 VAL A N 1
ATOM 1024 C CA . VAL A 1 141 ? -14.510 6.443 2.371 1.00 97.81 141 VAL A CA 1
ATOM 1025 C C . VAL A 1 141 ? -15.111 7.489 3.307 1.00 97.81 141 VAL A C 1
ATOM 1027 O O . VAL A 1 141 ? -14.953 7.379 4.521 1.00 97.81 141 VAL A O 1
ATOM 1030 N N . THR A 1 142 ? -15.848 8.468 2.768 1.00 97.50 142 THR A N 1
ATOM 103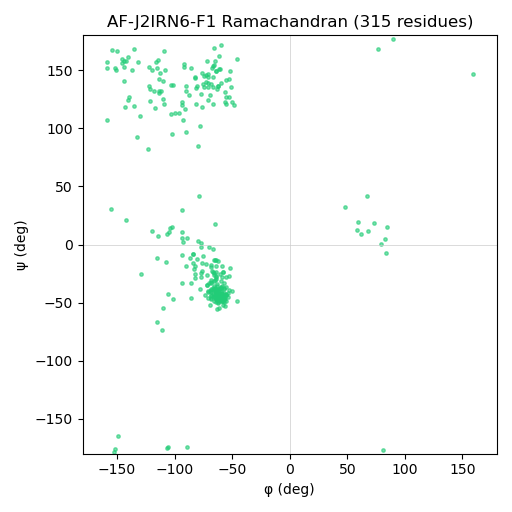1 C CA . THR A 1 142 ? -16.543 9.469 3.591 1.00 97.50 142 THR A CA 1
ATOM 1032 C C . THR A 1 142 ? -17.658 8.798 4.388 1.00 97.50 142 THR A C 1
ATOM 1034 O O . THR A 1 142 ? -17.774 9.029 5.587 1.00 97.50 142 THR A O 1
ATOM 1037 N N . ALA A 1 143 ? -18.419 7.890 3.769 1.00 96.94 143 ALA A N 1
ATOM 1038 C CA . ALA A 1 143 ? -19.446 7.114 4.457 1.00 96.94 143 ALA A CA 1
ATOM 1039 C C . ALA A 1 143 ? -18.859 6.208 5.552 1.00 96.94 143 ALA A C 1
ATOM 1041 O O . ALA A 1 143 ? -19.483 6.044 6.600 1.00 96.94 143 ALA A O 1
ATOM 1042 N N . ALA A 1 144 ? -17.666 5.641 5.343 1.00 97.88 144 ALA A N 1
ATOM 1043 C CA . ALA A 1 144 ? -16.957 4.898 6.383 1.00 97.88 144 ALA A CA 1
ATOM 1044 C C . ALA A 1 144 ? -16.568 5.808 7.562 1.00 97.88 144 ALA A C 1
ATOM 1046 O O . ALA A 1 144 ? -16.852 5.465 8.708 1.00 97.88 144 ALA A O 1
ATOM 1047 N N . ALA A 1 145 ? -16.001 6.991 7.291 1.00 98.12 145 ALA A N 1
ATOM 1048 C CA . ALA A 1 145 ? -15.670 7.985 8.315 1.00 98.12 145 ALA A CA 1
ATOM 1049 C C . ALA A 1 145 ? -16.905 8.410 9.134 1.00 98.12 145 ALA A C 1
ATOM 1051 O O . ALA A 1 145 ? -16.864 8.392 10.366 1.00 98.12 145 ALA A O 1
ATOM 1052 N N . THR A 1 146 ? -18.029 8.698 8.469 1.00 97.62 146 THR A N 1
ATOM 1053 C CA . THR A 1 146 ? -19.312 8.996 9.127 1.00 97.62 146 THR A CA 1
ATOM 1054 C C . THR A 1 146 ? -19.780 7.834 10.002 1.00 97.62 146 THR A C 1
ATOM 1056 O O . THR A 1 146 ? -20.118 8.039 11.164 1.00 97.62 146 THR A O 1
ATOM 1059 N N . ALA A 1 147 ? -19.725 6.600 9.493 1.00 96.81 147 ALA A N 1
ATOM 1060 C CA . ALA A 1 147 ? -20.148 5.416 10.237 1.00 96.81 147 ALA A CA 1
ATOM 1061 C C . ALA A 1 147 ? -19.286 5.140 11.485 1.00 96.81 147 ALA A C 1
ATOM 1063 O O . ALA A 1 147 ? -19.776 4.537 12.445 1.00 96.81 147 ALA A O 1
ATOM 1064 N N . PHE A 1 148 ? -18.012 5.553 11.489 1.00 97.38 148 PHE A N 1
ATOM 1065 C CA . PHE A 1 148 ? -17.174 5.516 12.690 1.00 97.38 148 PHE A CA 1
ATOM 1066 C C . PHE A 1 148 ? -17.615 6.574 13.709 1.00 97.38 148 PHE A C 1
ATOM 1068 O O . PHE A 1 148 ? -17.785 6.250 14.887 1.00 97.38 148 PHE A O 1
ATOM 1075 N N . ALA A 1 149 ? -17.860 7.809 13.266 1.00 97.38 149 ALA A N 1
ATOM 1076 C CA . ALA A 1 149 ? -18.323 8.887 14.139 1.00 97.38 149 ALA A CA 1
ATOM 1077 C C . ALA A 1 149 ? -19.677 8.559 14.800 1.00 97.38 149 ALA A C 1
ATOM 1079 O O . ALA A 1 149 ? -19.827 8.699 16.013 1.00 97.38 149 ALA A O 1
ATOM 1080 N N . GLU A 1 150 ? -20.636 8.024 14.037 1.00 96.31 150 GLU A N 1
ATOM 1081 C CA . GLU A 1 150 ? -21.964 7.617 14.531 1.00 96.31 150 GLU A CA 1
ATOM 1082 C C . GLU A 1 150 ? -21.906 6.527 15.612 1.00 96.31 150 GLU A C 1
ATOM 1084 O O . GLU A 1 150 ? -22.793 6.433 16.460 1.00 96.31 150 GLU A O 1
ATOM 1089 N N . ARG A 1 151 ? -20.841 5.718 15.628 1.00 94.56 151 ARG A N 1
ATOM 1090 C CA . ARG A 1 151 ? -20.598 4.685 16.651 1.00 94.56 151 ARG A CA 1
ATOM 1091 C C . ARG A 1 151 ? -19.724 5.164 17.809 1.00 94.56 151 ARG A C 1
ATOM 1093 O O . ARG A 1 151 ? -19.325 4.369 18.659 1.00 94.56 151 ARG A O 1
ATOM 1100 N N . GLY A 1 152 ? -19.469 6.468 17.882 1.00 95.00 152 GLY A N 1
ATOM 1101 C CA . GLY A 1 152 ? -18.797 7.109 19.006 1.00 95.00 152 GLY A CA 1
ATOM 1102 C C . GLY A 1 152 ? -17.271 7.077 18.944 1.00 95.00 152 GLY A C 1
ATOM 1103 O O . GLY A 1 152 ? -16.633 7.327 19.969 1.00 95.00 152 GLY A O 1
ATOM 1104 N N . HIS A 1 153 ? -16.678 6.774 17.785 1.00 96.69 153 HIS A N 1
ATOM 1105 C CA . HIS A 1 153 ? -15.263 7.061 17.547 1.00 96.69 153 HIS A CA 1
ATOM 1106 C C . HIS A 1 153 ? -15.080 8.572 17.318 1.00 96.69 153 HIS A C 1
ATOM 1108 O O . HIS A 1 153 ? -15.945 9.224 16.737 1.00 96.69 153 HIS A O 1
ATOM 1114 N N . GLY A 1 154 ? -13.960 9.138 17.771 1.00 97.62 154 GLY A N 1
ATOM 1115 C CA . GLY A 1 154 ? -13.585 10.506 17.411 1.00 97.62 154 GLY A CA 1
ATOM 1116 C C . GLY A 1 154 ? -13.027 10.512 15.994 1.00 97.62 154 GLY A C 1
ATOM 1117 O O . GLY A 1 154 ? -12.159 9.694 15.701 1.00 97.62 154 GLY A O 1
ATOM 1118 N N . VAL A 1 155 ? -13.521 11.387 15.120 1.00 98.50 155 VAL A N 1
ATOM 1119 C CA . VAL A 1 155 ? -13.056 11.492 13.731 1.00 98.50 155 VAL A CA 1
ATOM 1120 C C . VAL A 1 155 ? -12.746 12.952 13.433 1.00 98.50 155 VAL A C 1
ATOM 1122 O O . VAL A 1 155 ? -13.666 13.761 13.337 1.00 98.50 155 VAL A O 1
ATOM 1125 N N . ASP A 1 156 ? -11.463 13.270 13.273 1.00 98.31 156 ASP A N 1
ATOM 1126 C CA . ASP A 1 156 ? -10.997 14.614 12.927 1.00 98.31 156 ASP A CA 1
ATOM 1127 C C . ASP A 1 156 ? -10.448 14.617 11.496 1.00 98.31 156 ASP A C 1
ATOM 1129 O O . ASP A 1 156 ? -9.769 13.677 11.078 1.00 98.31 156 ASP A O 1
ATOM 1133 N N . GLU A 1 157 ? -10.716 15.671 10.731 1.00 97.50 157 GLU A N 1
ATOM 1134 C CA . GLU A 1 157 ? -10.117 15.834 9.405 1.00 97.50 157 GLU A CA 1
ATOM 1135 C C . GLU A 1 157 ? -8.640 16.243 9.524 1.00 97.50 157 GLU A C 1
ATOM 1137 O O . GLU A 1 157 ? -8.278 17.122 10.308 1.00 97.50 157 GLU A O 1
ATOM 1142 N N . ILE A 1 158 ? -7.781 15.605 8.727 1.00 95.25 158 ILE A N 1
ATOM 1143 C CA . ILE A 1 158 ? -6.346 15.882 8.659 1.00 95.25 158 ILE A CA 1
ATOM 1144 C C . ILE A 1 158 ? -6.003 16.452 7.291 1.00 95.25 158 ILE A C 1
ATOM 1146 O O . ILE A 1 158 ? -6.284 15.844 6.254 1.00 95.25 158 ILE A O 1
ATOM 1150 N N . VAL A 1 159 ? -5.270 17.562 7.311 1.00 90.75 159 VAL A N 1
ATOM 1151 C CA . VAL A 1 159 ? -4.642 18.146 6.129 1.00 90.75 159 VAL A CA 1
ATOM 1152 C C . VAL A 1 159 ? -3.136 17.941 6.226 1.00 90.75 159 VAL A C 1
ATOM 1154 O O . VAL A 1 159 ? -2.499 18.394 7.177 1.00 90.75 159 VAL A O 1
ATOM 1157 N N . LEU A 1 160 ? -2.565 17.256 5.237 1.00 94.75 160 LEU A N 1
ATOM 1158 C CA . LEU A 1 160 ? -1.115 17.168 5.105 1.00 94.75 160 LEU A CA 1
ATOM 1159 C C . LEU A 1 160 ? -0.569 18.494 4.548 1.00 94.75 160 LEU A C 1
ATOM 1161 O O . LEU A 1 160 ? -1.159 19.042 3.617 1.00 94.75 160 LEU A O 1
ATOM 1165 N N . PRO A 1 161 ? 0.557 19.008 5.072 1.00 93.06 161 PRO A N 1
ATOM 1166 C CA . PRO A 1 161 ? 1.252 20.150 4.482 1.00 93.06 161 PRO A CA 1
ATOM 1167 C C . PRO A 1 161 ? 1.534 19.966 2.981 1.00 93.06 161 PRO A C 1
ATOM 1169 O O . PRO A 1 161 ? 1.811 18.856 2.531 1.00 93.06 161 PRO A O 1
ATOM 1172 N N . SER A 1 162 ? 1.566 21.055 2.207 1.00 94.19 162 SER A N 1
ATOM 1173 C CA . SER A 1 162 ? 1.823 21.002 0.752 1.00 94.19 162 SER A CA 1
ATOM 1174 C C . SER A 1 162 ? 3.162 20.352 0.386 1.00 94.19 162 SER A C 1
ATOM 1176 O O . SER A 1 162 ? 3.311 19.771 -0.684 1.00 94.19 162 SER A O 1
ATOM 1178 N N . ALA A 1 163 ? 4.131 20.349 1.307 1.00 95.31 163 ALA A N 1
ATOM 1179 C CA . ALA A 1 163 ? 5.395 19.639 1.132 1.00 95.31 163 ALA A CA 1
ATOM 1180 C C . ALA A 1 163 ? 5.228 18.117 0.909 1.00 95.31 163 ALA A C 1
ATOM 1182 O O . ALA A 1 163 ? 6.142 17.479 0.393 1.00 95.31 163 ALA A O 1
ATOM 1183 N N . PHE A 1 164 ? 4.075 17.530 1.255 1.00 97.31 164 PHE A N 1
ATOM 1184 C CA . PHE A 1 164 ? 3.768 16.120 0.995 1.00 97.31 164 PHE A CA 1
ATOM 1185 C C . PHE A 1 164 ? 3.302 15.838 -0.445 1.00 97.31 164 PHE A C 1
ATOM 1187 O O . PHE A 1 164 ? 3.293 14.677 -0.853 1.00 97.31 164 PHE A O 1
ATOM 1194 N N . GLU A 1 165 ? 2.967 16.857 -1.244 1.00 96.19 165 GLU A N 1
ATOM 1195 C CA . GLU A 1 165 ? 2.524 16.695 -2.641 1.00 96.19 165 GLU A CA 1
ATOM 1196 C C . GLU A 1 165 ? 3.582 15.991 -3.508 1.00 96.19 165 GLU A C 1
ATOM 1198 O O . GLU A 1 165 ? 3.255 15.159 -4.360 1.00 96.19 165 GLU A O 1
ATOM 1203 N N . THR A 1 166 ? 4.868 16.251 -3.247 1.00 96.31 166 THR A N 1
ATOM 1204 C CA . THR A 1 166 ? 5.994 15.711 -4.023 1.00 96.31 166 THR A CA 1
ATOM 1205 C C . THR A 1 166 ? 6.441 14.313 -3.593 1.00 96.31 166 THR A C 1
ATOM 1207 O O . THR A 1 166 ? 7.247 13.701 -4.296 1.00 96.31 166 THR A O 1
ATOM 1210 N N . VAL A 1 167 ? 5.922 13.768 -2.484 1.00 98.31 167 VAL A N 1
ATOM 1211 C CA . VAL A 1 167 ? 6.415 12.506 -1.898 1.00 98.31 167 VAL A CA 1
ATOM 1212 C C . VAL A 1 167 ? 6.290 11.334 -2.863 1.00 98.31 167 VAL A C 1
ATOM 1214 O O . VAL A 1 167 ? 7.223 10.547 -2.986 1.00 98.31 167 VAL A O 1
ATOM 1217 N N . ALA A 1 168 ? 5.183 11.231 -3.598 1.00 97.00 168 ALA A N 1
ATOM 1218 C CA . ALA A 1 168 ? 5.007 10.213 -4.631 1.00 97.00 168 ALA A CA 1
ATOM 1219 C C . ALA A 1 168 ? 6.134 10.230 -5.681 1.00 97.00 168 ALA A C 1
ATOM 1221 O O . ALA A 1 168 ? 6.670 9.183 -6.052 1.00 97.00 168 ALA A O 1
ATOM 1222 N N . ARG A 1 169 ? 6.527 11.424 -6.135 1.00 97.56 169 ARG A N 1
ATOM 1223 C CA . ARG A 1 169 ? 7.614 11.604 -7.103 1.00 97.56 169 ARG A CA 1
ATOM 1224 C C . ARG A 1 169 ? 8.964 11.237 -6.495 1.00 97.56 169 ARG A C 1
ATOM 1226 O O . ARG A 1 169 ? 9.761 10.553 -7.130 1.00 97.56 169 ARG A O 1
ATOM 1233 N N . ASP A 1 170 ? 9.207 11.685 -5.270 1.00 98.56 170 ASP A N 1
ATOM 1234 C CA . ASP A 1 170 ? 10.462 11.445 -4.561 1.00 98.56 170 ASP A CA 1
ATOM 1235 C C . ASP A 1 170 ? 10.647 9.951 -4.236 1.00 98.56 170 ASP A C 1
ATOM 1237 O O . ASP A 1 170 ? 11.738 9.406 -4.408 1.00 98.56 170 ASP A O 1
ATOM 1241 N N . HIS A 1 171 ? 9.559 9.255 -3.889 1.00 98.69 171 HIS A N 1
ATOM 1242 C CA . HIS A 1 171 ? 9.510 7.795 -3.794 1.00 98.69 171 HIS A CA 1
ATOM 1243 C C . HIS A 1 171 ? 9.879 7.125 -5.124 1.00 98.69 171 HIS A C 1
ATOM 1245 O O . HIS A 1 171 ? 10.742 6.250 -5.127 1.00 98.69 171 HIS A O 1
ATOM 1251 N N . GLN A 1 172 ? 9.295 7.557 -6.252 1.00 98.31 172 GLN A N 1
ATOM 1252 C CA . GLN A 1 172 ? 9.583 6.972 -7.572 1.00 98.31 172 GLN A CA 1
ATOM 1253 C C . GLN A 1 172 ? 11.064 7.067 -7.942 1.00 98.31 172 GLN A C 1
ATOM 1255 O O . GLN A 1 172 ? 11.636 6.093 -8.419 1.00 98.31 172 GLN A O 1
ATOM 1260 N N . ILE A 1 173 ? 11.675 8.234 -7.721 1.00 98.69 173 ILE A N 1
ATOM 1261 C CA . ILE A 1 173 ? 13.093 8.478 -8.009 1.00 98.69 173 ILE A CA 1
ATOM 1262 C C . ILE A 1 173 ? 13.966 7.471 -7.254 1.00 98.69 173 ILE A C 1
ATOM 1264 O O . ILE A 1 173 ? 14.807 6.807 -7.855 1.00 98.69 173 ILE A O 1
ATOM 1268 N N . ILE A 1 174 ? 13.733 7.317 -5.948 1.00 98.75 174 ILE A N 1
ATOM 1269 C CA . ILE A 1 174 ? 14.499 6.379 -5.119 1.00 98.75 174 ILE A CA 1
ATOM 1270 C C . ILE A 1 174 ? 14.225 4.933 -5.546 1.00 98.75 174 ILE A C 1
ATOM 1272 O O . ILE A 1 174 ? 15.167 4.154 -5.678 1.00 98.75 174 ILE A O 1
ATOM 1276 N N . ASN A 1 175 ? 12.961 4.585 -5.802 1.00 98.62 175 ASN A N 1
ATOM 1277 C CA . ASN A 1 175 ? 12.564 3.258 -6.262 1.00 98.62 175 ASN A CA 1
ATOM 1278 C C . ASN A 1 175 ? 13.272 2.869 -7.564 1.00 98.62 175 ASN A C 1
ATOM 1280 O O . ASN A 1 175 ? 13.792 1.765 -7.661 1.00 98.62 175 ASN A O 1
ATOM 1284 N N . ASP A 1 176 ? 13.307 3.762 -8.553 1.00 98.62 176 ASP A N 1
ATOM 1285 C CA . ASP A 1 176 ? 13.916 3.480 -9.855 1.00 98.62 176 ASP A CA 1
ATOM 1286 C C . ASP A 1 176 ? 15.437 3.344 -9.737 1.00 98.62 176 ASP A C 1
ATOM 1288 O O . ASP A 1 176 ? 16.015 2.397 -10.275 1.00 98.62 176 ASP A O 1
ATOM 1292 N N . CYS A 1 177 ? 16.088 4.237 -8.984 1.00 98.81 177 CYS A N 1
ATOM 1293 C CA . CYS A 1 177 ? 17.526 4.152 -8.741 1.00 98.81 177 CYS A CA 1
ATOM 1294 C C . CYS A 1 177 ? 17.915 2.871 -7.986 1.00 98.81 177 CYS A C 1
ATOM 1296 O O . CYS A 1 177 ? 18.916 2.234 -8.319 1.00 98.81 177 CYS A O 1
ATOM 1298 N N . GLU A 1 178 ? 17.154 2.469 -6.966 1.00 98.69 178 GLU A N 1
ATOM 1299 C CA . GLU A 1 178 ? 17.404 1.212 -6.254 1.00 98.69 178 GLU A CA 1
ATOM 1300 C C . GLU A 1 178 ? 17.058 -0.013 -7.098 1.00 98.69 178 GLU A C 1
ATOM 1302 O O . GLU A 1 178 ? 17.864 -0.939 -7.132 1.00 98.69 178 GLU A O 1
ATOM 1307 N N . GLY A 1 179 ? 15.957 0.018 -7.850 1.00 98.50 179 GLY A N 1
ATOM 1308 C CA . GLY A 1 179 ? 15.561 -1.038 -8.781 1.00 98.50 179 GLY A CA 1
ATOM 1309 C C . GLY A 1 179 ? 16.629 -1.313 -9.831 1.00 98.50 179 GLY A C 1
ATOM 1310 O O . GLY A 1 179 ? 17.003 -2.465 -10.053 1.00 98.50 179 GLY A O 1
ATOM 1311 N N . ALA A 1 180 ? 17.203 -0.260 -10.417 1.00 98.31 180 ALA A N 1
ATOM 1312 C CA . ALA A 1 180 ? 18.312 -0.383 -11.358 1.00 98.31 180 ALA A CA 1
ATOM 1313 C C . ALA A 1 180 ? 19.552 -1.041 -10.732 1.00 98.31 180 ALA A C 1
ATOM 1315 O O . ALA A 1 180 ? 20.221 -1.848 -11.376 1.00 98.31 180 ALA A O 1
ATOM 1316 N N . ARG A 1 181 ? 19.849 -0.750 -9.459 1.00 98.31 181 ARG A N 1
ATOM 1317 C CA . ARG A 1 181 ? 20.958 -1.393 -8.734 1.00 98.31 181 ARG A CA 1
ATOM 1318 C C . ARG A 1 181 ? 20.639 -2.838 -8.356 1.00 98.31 181 ARG A C 1
ATOM 1320 O O . ARG A 1 181 ? 21.489 -3.707 -8.527 1.00 98.31 181 ARG A O 1
ATOM 1327 N N . ALA A 1 182 ? 19.428 -3.105 -7.873 1.00 98.44 182 ALA A N 1
ATOM 1328 C CA . ALA A 1 182 ? 18.974 -4.425 -7.441 1.00 98.44 182 ALA A CA 1
ATOM 1329 C C . ALA A 1 182 ? 18.895 -5.429 -8.601 1.00 98.44 182 ALA A C 1
ATOM 1331 O O . ALA A 1 182 ? 19.126 -6.626 -8.407 1.00 98.44 182 ALA A O 1
ATOM 1332 N N . LEU A 1 183 ? 18.601 -4.934 -9.806 1.00 98.31 183 LEU A N 1
ATOM 1333 C CA . LEU A 1 183 ? 18.518 -5.716 -11.039 1.00 98.31 183 LEU A CA 1
ATOM 1334 C C . LEU A 1 183 ? 19.738 -5.527 -11.950 1.00 98.31 183 LEU A C 1
ATOM 1336 O O . LEU A 1 183 ? 19.703 -5.920 -13.112 1.00 98.31 183 LEU A O 1
ATOM 1340 N N . HIS A 1 184 ? 20.832 -4.946 -11.446 1.00 97.88 184 HIS A N 1
ATOM 1341 C CA . HIS A 1 184 ? 22.008 -4.631 -12.259 1.00 97.88 184 HIS A CA 1
ATOM 1342 C C . HIS A 1 184 ? 22.585 -5.861 -12.972 1.00 97.88 184 HIS A C 1
ATOM 1344 O O . HIS A 1 184 ? 23.028 -5.775 -14.117 1.00 97.88 184 HIS A O 1
ATOM 1350 N N . LYS A 1 185 ? 22.580 -7.023 -12.306 1.00 97.62 185 LYS A N 1
ATOM 1351 C CA . LYS A 1 185 ? 23.048 -8.274 -12.911 1.00 97.62 185 LYS A CA 1
ATOM 1352 C C . LYS A 1 185 ? 22.165 -8.646 -14.097 1.00 97.62 185 LYS A C 1
ATOM 1354 O O . LYS A 1 185 ? 22.683 -8.826 -15.193 1.00 97.62 185 LYS A O 1
ATOM 1359 N N . GLU A 1 186 ? 20.859 -8.744 -13.875 1.00 97.38 186 GLU A N 1
ATOM 1360 C CA . GLU A 1 186 ? 19.902 -9.130 -14.903 1.00 97.38 186 GLU A CA 1
ATOM 1361 C C . GLU A 1 186 ? 19.896 -8.117 -16.063 1.00 97.38 186 GLU A C 1
ATOM 1363 O O . GLU A 1 186 ? 19.900 -8.524 -17.222 1.00 97.38 186 GLU A O 1
ATOM 1368 N N . GLN A 1 187 ? 20.016 -6.817 -15.771 1.00 96.38 187 GLN A N 1
ATOM 1369 C CA . GLN A 1 187 ? 20.142 -5.757 -16.776 1.00 96.38 187 GLN A CA 1
ATOM 1370 C C . GLN A 1 187 ? 21.383 -5.956 -17.659 1.00 96.38 187 GLN A C 1
ATOM 1372 O O . GLN A 1 187 ? 21.367 -5.650 -18.846 1.00 96.38 187 GLN A O 1
ATOM 1377 N N . ARG A 1 188 ? 22.493 -6.449 -17.101 1.00 96.38 188 ARG A N 1
ATOM 1378 C CA . ARG A 1 188 ? 23.733 -6.661 -17.863 1.00 96.38 188 ARG A CA 1
ATOM 1379 C C . ARG A 1 188 ? 23.760 -7.957 -18.654 1.00 96.38 188 ARG A C 1
ATOM 1381 O O . ARG A 1 188 ? 24.491 -8.025 -19.638 1.00 96.38 188 ARG A O 1
ATOM 1388 N N . THR A 1 189 ? 23.058 -8.989 -18.198 1.00 97.25 189 THR A N 1
ATOM 1389 C CA . THR A 1 189 ? 23.170 -10.331 -18.784 1.00 97.25 189 THR A CA 1
ATOM 1390 C C . THR A 1 189 ? 21.964 -10.754 -19.603 1.00 97.25 189 THR A C 1
ATOM 1392 O O . THR A 1 189 ? 22.052 -11.778 -20.273 1.00 97.25 189 THR A O 1
ATOM 1395 N N . SER A 1 190 ? 20.829 -10.062 -19.470 1.00 95.88 190 SER A N 1
ATOM 1396 C CA . SER A 1 190 ? 19.534 -10.564 -19.945 1.00 95.88 190 SER A CA 1
ATOM 1397 C C . SER A 1 190 ? 18.522 -9.448 -20.241 1.00 95.88 190 SER A C 1
ATOM 1399 O O . SER A 1 190 ? 17.322 -9.641 -20.053 1.00 95.88 190 SER A O 1
ATOM 1401 N N . ILE A 1 191 ? 18.982 -8.262 -20.659 1.00 93.69 191 ILE A N 1
ATOM 1402 C CA . ILE A 1 191 ? 18.111 -7.098 -20.911 1.00 93.69 191 ILE A CA 1
ATOM 1403 C C . ILE A 1 191 ? 17.055 -7.368 -21.986 1.00 93.69 191 ILE A C 1
ATOM 1405 O O . ILE A 1 191 ? 15.951 -6.844 -21.921 1.00 93.69 191 ILE A O 1
ATOM 1409 N N . GLU A 1 192 ? 17.377 -8.217 -22.957 1.00 96.12 192 GLU A N 1
ATOM 1410 C CA . GLU A 1 192 ? 16.498 -8.634 -24.046 1.00 96.12 192 GLU A CA 1
ATOM 1411 C C . GLU A 1 192 ? 15.324 -9.510 -23.590 1.00 96.12 192 GLU A C 1
ATOM 1413 O O . GLU A 1 192 ? 14.355 -9.658 -24.332 1.00 96.12 192 GLU A O 1
ATOM 1418 N N . LEU A 1 193 ? 15.409 -10.089 -22.387 1.00 96.62 193 LEU A N 1
ATOM 1419 C CA . LEU A 1 193 ? 14.337 -10.877 -21.773 1.00 96.62 193 LEU A CA 1
ATOM 1420 C C . LEU A 1 193 ? 13.438 -10.043 -20.853 1.00 96.62 193 LEU A C 1
ATOM 1422 O O . LEU A 1 193 ? 12.421 -10.554 -20.390 1.00 96.62 193 LEU A O 1
ATOM 1426 N N . MET A 1 194 ? 13.819 -8.798 -20.563 1.00 96.62 194 MET A N 1
ATOM 1427 C CA . MET A 1 194 ? 13.093 -7.929 -19.642 1.00 96.62 194 MET A CA 1
ATOM 1428 C C . MET A 1 194 ? 11.963 -7.187 -20.336 1.00 96.62 194 MET A C 1
ATOM 1430 O O . MET A 1 194 ? 12.046 -6.861 -21.524 1.00 96.62 194 MET A O 1
ATOM 1434 N N . SER A 1 195 ? 10.923 -6.854 -19.575 1.00 96.94 195 SER A N 1
ATOM 1435 C CA . SER A 1 195 ? 9.833 -6.061 -20.121 1.00 96.94 195 SER A CA 1
ATOM 1436 C C . SER A 1 195 ? 10.259 -4.635 -20.519 1.00 96.94 195 SER A C 1
ATOM 1438 O O . SER A 1 195 ? 11.220 -4.074 -19.968 1.00 96.94 195 SER A O 1
ATOM 1440 N N . PRO A 1 196 ? 9.495 -3.984 -21.419 1.00 96.56 196 PRO A N 1
ATOM 1441 C CA . PRO A 1 196 ? 9.670 -2.567 -21.726 1.00 96.56 196 PRO A CA 1
ATOM 1442 C C . PRO A 1 196 ? 9.597 -1.669 -20.484 1.00 96.56 196 PRO A C 1
ATOM 1444 O O . PRO A 1 196 ? 10.364 -0.719 -20.370 1.00 96.56 196 PRO A O 1
ATOM 1447 N N . GLU A 1 197 ? 8.736 -1.984 -19.515 1.00 96.62 197 GLU A N 1
ATOM 1448 C CA . GLU A 1 197 ? 8.589 -1.185 -18.297 1.00 96.62 197 GLU A CA 1
ATOM 1449 C C . GLU A 1 197 ? 9.862 -1.193 -17.432 1.00 96.62 197 GLU A C 1
ATOM 1451 O O . GLU A 1 197 ? 10.225 -0.161 -16.861 1.00 96.62 197 GLU A O 1
ATOM 1456 N N . LEU A 1 198 ? 10.573 -2.324 -17.343 1.00 97.44 198 LEU A N 1
ATOM 1457 C CA . LEU A 1 198 ? 11.879 -2.373 -16.675 1.00 97.44 198 LEU A CA 1
ATOM 1458 C C . LEU A 1 198 ? 12.936 -1.594 -17.453 1.00 97.44 198 LEU A C 1
ATOM 1460 O O . LEU A 1 198 ? 13.708 -0.849 -16.849 1.00 97.44 198 LEU A O 1
ATOM 1464 N N . ALA A 1 199 ? 12.942 -1.702 -18.785 1.00 96.88 199 ALA A N 1
ATOM 1465 C CA . ALA A 1 199 ? 13.829 -0.902 -19.626 1.00 96.88 199 ALA A CA 1
ATOM 1466 C C . ALA A 1 199 ? 13.616 0.606 -19.398 1.00 96.88 199 ALA A C 1
ATOM 1468 O O . ALA A 1 199 ? 14.583 1.355 -19.241 1.00 96.88 199 ALA A O 1
ATOM 1469 N N . GLU A 1 200 ? 12.361 1.047 -19.283 1.00 97.12 200 GLU A N 1
ATOM 1470 C CA . GLU A 1 200 ? 12.019 2.426 -18.933 1.00 97.12 200 GLU A CA 1
ATOM 1471 C C . GLU A 1 200 ? 12.475 2.810 -17.518 1.00 97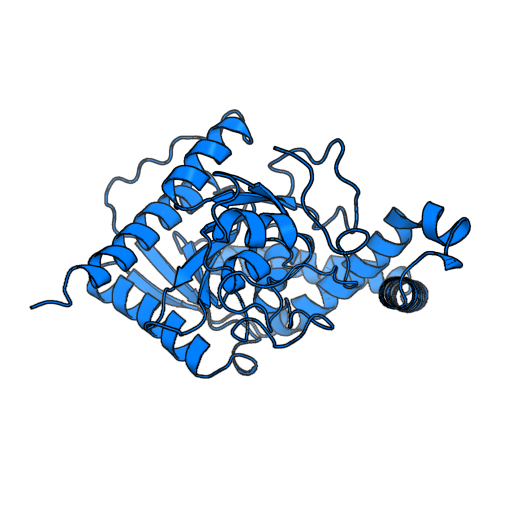.12 200 GLU A C 1
ATOM 1473 O O . GLU A 1 200 ? 12.965 3.922 -17.320 1.00 97.12 200 GLU A O 1
ATOM 1478 N N . MET A 1 201 ? 12.354 1.912 -16.532 1.00 98.25 201 MET A N 1
ATOM 1479 C CA . MET A 1 201 ? 12.892 2.137 -15.183 1.00 98.25 201 MET A CA 1
ATOM 1480 C C . MET A 1 201 ? 14.401 2.374 -15.220 1.00 98.25 201 MET A C 1
ATOM 1482 O O . MET A 1 201 ? 14.879 3.340 -14.626 1.00 98.25 201 MET A O 1
ATOM 1486 N N . PHE A 1 202 ? 15.154 1.545 -15.947 1.00 98.25 202 PHE A N 1
ATOM 1487 C CA . PHE A 1 202 ? 16.598 1.726 -16.083 1.00 98.25 202 PHE A CA 1
ATOM 1488 C C . PHE A 1 202 ? 16.949 3.027 -16.800 1.00 98.25 202 PHE A C 1
ATOM 1490 O O . PHE A 1 202 ? 17.873 3.721 -16.377 1.00 98.25 202 PHE A O 1
ATOM 1497 N N . ALA A 1 203 ? 16.205 3.384 -17.851 1.00 97.81 203 ALA A N 1
ATOM 1498 C CA . ALA A 1 203 ? 16.399 4.641 -18.561 1.00 97.81 203 ALA A CA 1
ATOM 1499 C C . ALA A 1 203 ? 16.189 5.842 -17.625 1.00 97.81 203 ALA A C 1
ATOM 1501 O O . ALA A 1 203 ? 17.068 6.701 -17.535 1.00 97.81 203 ALA A O 1
ATOM 1502 N N . ARG A 1 204 ? 15.088 5.866 -16.856 1.00 98.31 204 ARG A N 1
ATOM 1503 C CA . ARG A 1 204 ? 14.829 6.912 -15.851 1.00 98.31 204 ARG A CA 1
ATOM 1504 C C . ARG A 1 204 ? 15.919 6.959 -14.783 1.00 98.31 204 ARG A C 1
ATOM 1506 O O . ARG A 1 204 ? 16.448 8.034 -14.524 1.00 98.31 204 ARG A O 1
ATOM 1513 N N . ALA A 1 205 ? 16.304 5.813 -14.223 1.00 98.44 205 ALA A N 1
ATOM 1514 C CA . ALA A 1 205 ? 17.366 5.720 -13.222 1.00 98.44 205 ALA A CA 1
ATOM 1515 C C . ALA A 1 205 ? 18.710 6.252 -13.745 1.00 98.44 205 ALA A C 1
ATOM 1517 O O . ALA A 1 205 ? 19.404 6.979 -13.041 1.00 98.44 205 ALA A O 1
ATOM 1518 N N . SER A 1 206 ? 19.064 5.941 -14.996 1.00 98.06 206 SER A N 1
ATOM 1519 C CA . SER A 1 206 ? 20.318 6.396 -15.614 1.00 98.06 206 SER A CA 1
ATOM 1520 C C . SER A 1 206 ? 20.386 7.910 -15.844 1.00 98.06 206 SER A C 1
ATOM 1522 O O . SER A 1 206 ? 21.478 8.470 -15.912 1.00 98.06 206 SER A O 1
ATOM 1524 N N . ALA A 1 207 ? 19.230 8.572 -15.945 1.00 98.25 207 ALA A N 1
ATOM 1525 C CA . ALA A 1 207 ? 19.126 10.016 -16.124 1.00 98.25 207 ALA A CA 1
ATOM 1526 C C . ALA A 1 207 ? 19.204 10.798 -14.800 1.00 98.25 207 ALA A C 1
ATOM 1528 O O . ALA A 1 207 ? 19.274 12.026 -14.819 1.00 98.25 207 ALA A O 1
ATOM 1529 N N . ILE A 1 208 ? 19.178 10.111 -13.655 1.00 98.50 208 ILE A N 1
ATOM 1530 C CA . ILE A 1 208 ? 19.205 10.725 -12.327 1.00 98.50 208 ILE A CA 1
ATOM 1531 C C . ILE A 1 208 ? 20.654 10.782 -11.840 1.00 98.50 208 ILE A C 1
ATOM 1533 O O . ILE A 1 208 ? 21.338 9.763 -11.740 1.00 98.50 208 ILE A O 1
ATOM 1537 N N . SER A 1 209 ? 21.134 11.985 -11.519 1.00 98.31 209 SER A N 1
ATOM 1538 C CA . SER A 1 209 ? 22.473 12.152 -10.955 1.00 98.31 209 SER A CA 1
ATOM 1539 C C . SER A 1 209 ? 22.539 11.649 -9.509 1.00 98.31 209 SER A C 1
ATOM 1541 O O . SER A 1 209 ? 21.537 11.608 -8.789 1.00 98.31 209 SER A O 1
ATOM 1543 N N . TRP A 1 210 ? 23.747 11.325 -9.041 1.00 96.44 210 TRP A N 1
ATOM 1544 C CA . TRP A 1 210 ? 23.976 10.997 -7.631 1.00 96.44 210 TRP A CA 1
ATOM 1545 C C . TRP A 1 210 ? 23.490 12.120 -6.702 1.00 96.44 210 TRP A C 1
ATOM 1547 O O . TRP A 1 210 ? 22.853 11.861 -5.682 1.00 96.44 210 TRP A O 1
ATOM 1557 N N . GLN A 1 211 ? 23.759 13.374 -7.070 1.00 98.44 211 GLN A N 1
ATOM 1558 C CA . GLN A 1 211 ? 23.360 14.552 -6.307 1.00 98.44 211 GLN A CA 1
ATOM 1559 C C . GLN A 1 211 ? 21.835 14.676 -6.219 1.00 98.44 211 GLN A C 1
ATOM 1561 O O . GLN A 1 211 ? 21.318 14.961 -5.139 1.00 98.44 211 GLN A O 1
ATOM 1566 N N . ASP A 1 212 ? 21.118 14.414 -7.313 1.00 98.38 212 ASP A N 1
ATOM 1567 C CA . ASP A 1 212 ? 19.654 14.488 -7.346 1.00 98.38 212 ASP A CA 1
ATOM 1568 C C . ASP A 1 212 ? 19.003 13.376 -6.521 1.00 98.38 212 ASP A C 1
ATOM 1570 O O . ASP A 1 212 ? 18.033 13.626 -5.797 1.00 98.38 212 ASP A O 1
ATOM 1574 N N . GLU A 1 213 ? 19.539 12.154 -6.571 1.00 98.31 213 GLU A N 1
ATOM 1575 C CA . GLU A 1 213 ? 19.051 11.061 -5.729 1.00 98.31 213 GLU A CA 1
ATOM 1576 C C . GLU A 1 213 ? 19.287 11.357 -4.242 1.00 98.31 213 GLU A C 1
ATOM 1578 O O . GLU A 1 213 ? 18.364 11.229 -3.435 1.00 98.31 213 GLU A O 1
ATOM 1583 N N . VAL A 1 214 ? 20.490 11.807 -3.867 1.00 98.31 214 VAL A N 1
ATOM 1584 C CA . VAL A 1 214 ? 20.805 12.186 -2.480 1.00 98.31 214 VAL A CA 1
ATOM 1585 C C . VAL A 1 214 ? 19.909 13.334 -2.013 1.00 98.31 214 VAL A C 1
ATOM 1587 O O . VAL A 1 214 ? 19.340 13.265 -0.923 1.00 98.31 214 VAL A O 1
ATOM 1590 N N . ALA A 1 215 ? 19.711 14.362 -2.843 1.00 98.44 215 ALA A N 1
ATOM 1591 C CA . ALA A 1 215 ? 18.795 15.456 -2.534 1.00 98.44 215 ALA A CA 1
ATOM 1592 C C . ALA A 1 215 ? 17.359 14.952 -2.329 1.00 98.44 215 ALA A C 1
ATOM 1594 O O . ALA A 1 215 ? 16.662 15.427 -1.436 1.00 98.44 215 ALA A O 1
ATOM 1595 N N . THR A 1 216 ? 16.924 13.963 -3.111 1.00 98.44 216 THR A N 1
ATOM 1596 C CA . THR A 1 216 ? 15.602 13.336 -2.979 1.00 98.44 216 THR A CA 1
ATOM 1597 C C . THR A 1 216 ? 15.445 12.586 -1.660 1.00 98.44 216 THR A C 1
ATOM 1599 O O . THR A 1 216 ? 14.451 12.780 -0.962 1.00 98.44 216 THR A O 1
ATOM 1602 N N . ARG A 1 217 ? 16.451 11.802 -1.261 1.00 98.50 217 ARG A N 1
ATOM 1603 C CA . ARG A 1 217 ? 16.467 11.126 0.047 1.00 98.50 217 ARG A CA 1
ATOM 1604 C C . ARG A 1 217 ? 16.418 12.130 1.196 1.00 98.50 217 ARG A C 1
ATOM 1606 O O . ARG A 1 217 ? 15.635 11.955 2.125 1.00 98.50 217 ARG A O 1
ATOM 1613 N N . ASN A 1 218 ? 17.191 13.211 1.097 1.00 98.31 218 ASN A N 1
ATOM 1614 C CA . ASN A 1 218 ? 17.200 14.270 2.102 1.00 98.31 218 ASN A CA 1
ATOM 1615 C C . ASN A 1 218 ? 15.838 14.972 2.212 1.00 98.31 218 AS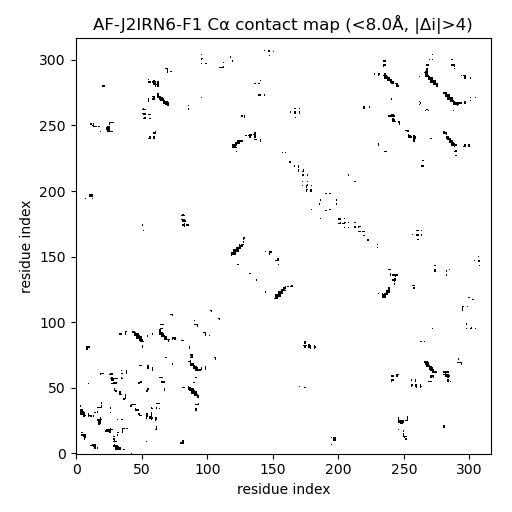N A C 1
ATOM 1617 O O . ASN A 1 218 ? 15.399 15.246 3.326 1.00 98.31 218 ASN A O 1
ATOM 1621 N N . ARG A 1 219 ? 15.137 15.216 1.093 1.00 97.81 219 ARG A N 1
ATOM 1622 C CA . ARG A 1 219 ? 13.774 15.777 1.123 1.00 97.81 219 ARG A CA 1
ATOM 1623 C C . ARG A 1 219 ? 12.811 14.885 1.903 1.00 97.81 219 ARG A C 1
ATOM 1625 O O . ARG A 1 219 ? 12.137 15.390 2.793 1.00 97.81 219 ARG A O 1
ATOM 1632 N N . LEU A 1 220 ? 12.784 13.575 1.637 1.00 98.25 220 LEU A N 1
ATOM 1633 C CA . LEU A 1 220 ? 11.934 12.654 2.404 1.00 98.25 220 LEU A CA 1
ATOM 1634 C C . LEU A 1 220 ? 12.322 12.617 3.887 1.00 98.25 220 LEU A C 1
ATOM 1636 O O . LEU A 1 220 ? 11.447 12.691 4.746 1.00 98.25 220 LEU A O 1
ATOM 1640 N N . ALA A 1 221 ? 13.621 12.568 4.197 1.00 98.19 221 ALA A N 1
ATOM 1641 C CA . ALA A 1 221 ? 14.109 12.554 5.575 1.00 98.19 221 ALA A CA 1
ATOM 1642 C C . ALA A 1 221 ? 13.672 13.801 6.368 1.00 98.19 221 ALA A C 1
ATOM 1644 O O . ALA A 1 221 ? 13.260 13.686 7.522 1.00 98.19 221 ALA A O 1
ATOM 1645 N N . LEU A 1 222 ? 13.690 14.984 5.742 1.00 98.06 222 LEU A N 1
ATOM 1646 C CA . LEU A 1 222 ? 13.237 16.236 6.360 1.00 98.06 222 LEU A CA 1
ATOM 1647 C C . LEU A 1 222 ? 11.730 16.246 6.671 1.00 98.06 222 LEU A C 1
ATOM 1649 O O . LEU A 1 222 ? 11.302 16.956 7.581 1.00 98.06 222 LEU A O 1
ATOM 1653 N N . LEU A 1 223 ? 10.927 15.450 5.960 1.00 98.31 223 LEU A N 1
ATOM 1654 C CA . LEU A 1 223 ? 9.478 15.365 6.162 1.00 98.31 223 LEU A CA 1
ATOM 1655 C C . LEU A 1 223 ? 9.060 14.365 7.248 1.00 98.31 223 LEU A C 1
ATOM 1657 O O . LEU A 1 223 ? 7.910 14.406 7.682 1.00 98.31 223 LEU A O 1
ATOM 1661 N N . VAL A 1 224 ? 9.968 13.507 7.732 1.00 97.88 224 VAL A N 1
ATOM 1662 C CA . VAL A 1 224 ? 9.651 12.465 8.729 1.00 97.88 224 VAL A CA 1
ATOM 1663 C C . VAL A 1 224 ? 9.040 13.062 9.998 1.00 97.88 224 VAL A C 1
ATOM 1665 O O . VAL A 1 224 ? 8.008 12.587 10.463 1.00 97.88 224 VAL A O 1
ATOM 1668 N N . SER A 1 225 ? 9.633 14.134 10.536 1.00 97.06 225 SER A N 1
ATOM 1669 C CA . SER A 1 225 ? 9.130 14.783 11.756 1.00 97.06 225 SER A CA 1
ATOM 1670 C C . SER A 1 225 ? 7.721 15.354 11.561 1.00 97.06 225 SER A C 1
ATOM 1672 O O . SER A 1 225 ? 6.841 15.145 12.394 1.00 97.06 225 SER A O 1
ATOM 1674 N N . ALA A 1 226 ? 7.471 16.003 10.419 1.00 97.25 226 ALA A N 1
ATOM 1675 C CA . ALA A 1 226 ? 6.153 16.539 10.087 1.00 97.25 226 ALA A CA 1
ATOM 1676 C C . ALA A 1 226 ? 5.108 15.427 9.882 1.00 97.25 226 ALA A C 1
ATOM 1678 O O . ALA A 1 226 ? 3.962 15.575 10.310 1.00 97.25 226 ALA A O 1
ATOM 1679 N N . MET A 1 227 ? 5.498 14.303 9.269 1.00 97.81 227 MET A N 1
ATOM 1680 C CA . MET A 1 227 ? 4.625 13.139 9.103 1.00 97.81 227 MET A CA 1
ATOM 1681 C C . MET A 1 227 ? 4.251 12.554 10.467 1.00 97.81 227 MET A C 1
ATOM 1683 O O . MET A 1 227 ? 3.069 12.389 10.758 1.00 97.81 227 MET A O 1
ATOM 1687 N N . ASN A 1 228 ? 5.240 12.321 11.335 1.00 96.31 228 ASN A N 1
ATOM 1688 C CA . ASN A 1 228 ? 5.020 11.802 12.685 1.00 96.31 228 ASN A CA 1
ATOM 1689 C C . ASN A 1 228 ? 4.110 12.722 13.505 1.00 96.31 228 ASN A C 1
ATOM 1691 O O . ASN A 1 228 ? 3.098 12.263 14.026 1.00 96.31 228 ASN A O 1
ATOM 1695 N N . ALA A 1 229 ? 4.387 14.028 13.522 1.00 95.94 229 ALA A N 1
ATOM 1696 C CA . ALA A 1 229 ? 3.553 15.009 14.216 1.00 95.94 229 ALA A CA 1
ATOM 1697 C C . ALA A 1 229 ? 2.097 15.028 13.712 1.00 95.94 229 ALA A C 1
ATOM 1699 O O . ALA A 1 229 ? 1.184 15.347 14.471 1.00 95.94 229 ALA A O 1
ATOM 1700 N N . THR A 1 230 ? 1.872 14.668 12.444 1.00 95.50 230 THR A N 1
ATOM 1701 C CA . THR A 1 230 ? 0.528 14.589 11.859 1.00 95.50 230 THR A CA 1
ATOM 1702 C C . THR A 1 230 ? -0.220 13.321 12.286 1.00 95.50 230 THR A C 1
ATOM 1704 O O . THR A 1 230 ? -1.425 13.379 12.525 1.00 95.50 230 THR A O 1
ATOM 1707 N N . ILE A 1 231 ? 0.466 12.177 12.389 1.00 96.31 231 ILE A N 1
ATOM 1708 C CA . ILE A 1 231 ? -0.168 10.868 12.642 1.00 96.31 231 ILE A CA 1
ATOM 1709 C C . ILE A 1 231 ? -0.218 10.479 14.128 1.00 96.31 231 ILE A C 1
ATOM 1711 O O . ILE A 1 231 ? -1.169 9.828 14.550 1.00 96.31 231 ILE A O 1
ATOM 1715 N N . GLU A 1 232 ? 0.780 10.864 14.931 1.00 95.38 232 GLU A N 1
ATOM 1716 C CA . GLU A 1 232 ? 0.898 10.515 16.358 1.00 95.38 232 GLU A CA 1
ATOM 1717 C C . GLU A 1 232 ? -0.301 10.925 17.232 1.00 95.38 232 GLU A C 1
ATOM 1719 O O . GLU A 1 232 ? -0.622 10.175 18.157 1.00 95.38 232 GLU A O 1
ATOM 1724 N N . PRO A 1 233 ? -1.014 12.042 16.965 1.00 96.56 233 PRO A N 1
ATOM 1725 C CA . PRO A 1 233 ? -2.196 12.417 17.741 1.00 96.56 233 PRO A CA 1
ATOM 1726 C C . PRO A 1 233 ? -3.398 11.473 17.603 1.00 96.56 233 PRO A C 1
ATOM 1728 O O . PRO A 1 233 ? -4.417 11.724 18.258 1.00 96.56 233 PRO A O 1
ATOM 1731 N N . TYR A 1 234 ? -3.311 10.455 16.742 1.00 97.56 234 TYR A N 1
ATOM 1732 C CA . TYR A 1 234 ? -4.390 9.541 16.386 1.00 97.56 234 TYR A CA 1
ATOM 1733 C C . TYR A 1 234 ? -4.015 8.083 16.683 1.00 97.56 234 TYR A C 1
ATOM 1735 O O . TYR A 1 234 ? -2.850 7.672 16.658 1.00 97.56 234 TYR A O 1
ATOM 1743 N N . ASP A 1 235 ? -5.027 7.260 16.944 1.00 96.94 235 ASP A N 1
ATOM 1744 C CA . ASP A 1 235 ? -4.851 5.811 17.040 1.00 96.94 235 ASP A CA 1
ATOM 1745 C C . ASP A 1 235 ? -4.574 5.212 15.660 1.00 96.94 235 ASP A C 1
ATOM 1747 O O . ASP A 1 235 ? -3.705 4.347 15.518 1.00 96.94 235 ASP A O 1
ATOM 1751 N N . ALA A 1 236 ? -5.279 5.732 14.652 1.00 97.69 236 ALA A N 1
ATOM 1752 C CA . ALA A 1 236 ? -5.090 5.427 13.245 1.00 97.69 236 ALA A CA 1
ATOM 1753 C C . ALA A 1 236 ? -5.505 6.612 12.360 1.00 97.69 236 ALA A C 1
ATOM 1755 O O . ALA A 1 236 ? -6.413 7.375 12.694 1.00 97.69 236 ALA A O 1
ATOM 1756 N N . VAL A 1 237 ? -4.879 6.717 11.193 1.00 98.81 237 VAL A N 1
ATOM 1757 C CA . VAL A 1 237 ? -5.309 7.598 10.103 1.00 98.81 237 VAL A CA 1
ATOM 1758 C C . VAL A 1 237 ? -6.004 6.756 9.039 1.00 98.81 237 VAL A C 1
ATOM 1760 O O . VAL A 1 237 ? -5.536 5.668 8.714 1.00 98.81 237 VAL A O 1
ATOM 1763 N N . ILE A 1 238 ? -7.115 7.240 8.495 1.00 98.81 238 ILE A N 1
ATOM 1764 C CA . ILE A 1 238 ? -7.842 6.609 7.397 1.00 98.81 238 ILE A CA 1
ATOM 1765 C C . ILE A 1 238 ? -7.787 7.468 6.134 1.00 98.81 238 ILE A C 1
ATOM 1767 O O . ILE A 1 238 ? -7.855 8.697 6.192 1.00 98.81 238 ILE A O 1
ATOM 1771 N N . ALA A 1 239 ? -7.669 6.804 4.988 1.00 98.44 239 ALA A N 1
ATOM 1772 C CA . ALA A 1 239 ? -7.604 7.416 3.662 1.00 98.44 239 ALA A CA 1
ATOM 1773 C C . ALA A 1 239 ? -8.102 6.421 2.591 1.00 98.44 239 ALA A C 1
ATOM 1775 O O . ALA A 1 239 ? -8.250 5.232 2.884 1.00 98.44 239 ALA A O 1
ATOM 1776 N N . PRO A 1 240 ? -8.362 6.848 1.344 1.00 98.31 240 PRO A N 1
ATOM 1777 C CA . PRO A 1 240 ? -8.586 5.911 0.244 1.00 98.31 240 PRO A CA 1
ATOM 1778 C C . PRO A 1 240 ? -7.352 5.049 -0.034 1.00 98.31 240 PRO A C 1
ATOM 1780 O O . PRO A 1 240 ? -6.249 5.578 -0.141 1.00 98.31 240 PRO A O 1
ATOM 1783 N N . SER A 1 241 ? -7.537 3.742 -0.243 1.00 98.50 241 SER A N 1
ATOM 1784 C CA . SER A 1 241 ? -6.448 2.869 -0.708 1.00 98.50 241 SER A CA 1
ATOM 1785 C C . SER A 1 241 ? -6.076 3.121 -2.170 1.00 98.50 241 SER A C 1
ATOM 1787 O O . SER A 1 241 ? -4.918 2.978 -2.550 1.00 98.50 241 SER A O 1
ATOM 1789 N N . CYS A 1 242 ? -7.045 3.448 -3.024 1.00 98.19 242 CYS A N 1
ATOM 1790 C CA . CYS A 1 242 ? -6.843 3.661 -4.459 1.00 98.19 242 CYS A CA 1
ATOM 1791 C C . CYS A 1 242 ? -7.709 4.819 -4.954 1.00 98.19 242 CYS A C 1
ATOM 1793 O O . CYS A 1 242 ? -8.728 5.128 -4.346 1.00 98.19 242 CYS A O 1
ATOM 1795 N N . ALA A 1 243 ? -7.316 5.414 -6.081 1.00 97.50 243 ALA A N 1
ATOM 1796 C CA . ALA A 1 243 ? -8.079 6.479 -6.729 1.00 97.50 243 ALA A CA 1
ATOM 1797 C C . ALA A 1 243 ? -9.408 5.979 -7.320 1.00 97.50 243 ALA A C 1
ATOM 1799 O O . ALA A 1 243 ? -10.400 6.697 -7.327 1.00 97.50 243 ALA A O 1
ATOM 1800 N N . HIS A 1 244 ? -9.428 4.738 -7.800 1.00 96.00 244 HIS A N 1
ATOM 1801 C CA . HIS A 1 244 ? -10.532 4.175 -8.571 1.00 96.00 244 HIS A CA 1
ATOM 1802 C C . HIS A 1 244 ? -10.851 2.766 -8.066 1.00 96.00 244 HIS A C 1
ATOM 1804 O O . HIS A 1 244 ? -10.057 2.156 -7.341 1.00 96.00 244 HIS A O 1
ATOM 1810 N N . VAL A 1 245 ? -11.980 2.215 -8.508 1.00 97.19 245 VAL A N 1
ATOM 1811 C CA . VAL A 1 245 ? -12.180 0.757 -8.514 1.00 97.19 245 VAL A CA 1
ATOM 1812 C C . VAL A 1 245 ? -11.200 0.088 -9.491 1.00 97.19 245 VAL A C 1
ATOM 1814 O O . VAL A 1 245 ? -10.549 0.757 -10.294 1.00 97.19 245 VAL A O 1
ATOM 1817 N N . ALA A 1 246 ? -11.099 -1.242 -9.446 1.00 97.81 246 ALA A N 1
ATOM 1818 C CA . ALA A 1 246 ? -10.197 -2.014 -10.302 1.00 97.81 246 ALA A CA 1
ATOM 1819 C C . ALA A 1 246 ? -10.298 -1.613 -11.796 1.00 97.81 246 ALA A C 1
ATOM 1821 O O . ALA A 1 246 ? -11.376 -1.750 -12.377 1.00 97.81 246 ALA A O 1
ATOM 1822 N N . PRO A 1 247 ? -9.218 -1.140 -12.449 1.00 97.44 247 PRO A N 1
ATOM 1823 C CA . PRO A 1 247 ? -9.251 -0.766 -13.866 1.00 97.44 247 PRO A CA 1
ATOM 1824 C C . PRO A 1 247 ? -9.600 -1.922 -14.815 1.00 97.44 247 PRO A C 1
ATOM 1826 O O . PRO A 1 247 ? -9.292 -3.084 -14.545 1.00 97.44 247 PRO A O 1
ATOM 1829 N N . VAL A 1 248 ? -10.209 -1.592 -15.957 1.00 97.50 248 VAL A N 1
ATOM 1830 C CA . VAL A 1 248 ? -10.476 -2.546 -17.048 1.00 97.50 248 VAL A CA 1
ATOM 1831 C C . VAL A 1 248 ? -9.183 -2.892 -17.781 1.00 97.50 248 VAL A C 1
ATOM 1833 O O . VAL A 1 248 ? -8.354 -2.026 -18.056 1.00 97.50 248 VAL A O 1
ATOM 1836 N N . GLY A 1 249 ? -9.032 -4.168 -18.130 1.00 96.75 249 GLY A N 1
ATOM 1837 C CA . GLY A 1 249 ? -7.843 -4.697 -18.781 1.00 96.75 249 GLY A CA 1
ATOM 1838 C C . GLY A 1 249 ? -6.705 -4.983 -17.804 1.00 96.75 249 GLY A C 1
ATOM 1839 O O . GLY A 1 249 ? -6.845 -4.876 -16.587 1.00 96.75 249 GLY A O 1
ATOM 1840 N N . LEU A 1 250 ? -5.567 -5.403 -18.360 1.00 94.94 250 LEU A N 1
ATOM 1841 C CA . LEU A 1 250 ? -4.390 -5.811 -17.587 1.00 94.94 250 LEU A CA 1
ATOM 1842 C C . LEU A 1 250 ? -3.179 -4.898 -17.805 1.00 94.94 250 LEU A C 1
ATOM 1844 O O . LEU A 1 250 ? -2.237 -4.979 -17.030 1.00 94.94 250 LEU A O 1
ATOM 1848 N N . ALA A 1 251 ? -3.211 -4.008 -18.802 1.00 89.50 251 ALA A N 1
ATOM 1849 C CA . ALA A 1 251 ? -2.065 -3.182 -19.192 1.00 89.50 251 ALA A CA 1
ATOM 1850 C C . ALA A 1 251 ? -1.600 -2.200 -18.101 1.00 89.50 251 ALA A C 1
ATOM 1852 O O . ALA A 1 251 ? -0.433 -1.836 -18.050 1.00 89.50 251 ALA A O 1
ATOM 1853 N N . ALA A 1 252 ? -2.501 -1.772 -17.215 1.00 89.19 252 ALA A N 1
ATOM 1854 C CA . ALA A 1 252 ? -2.177 -0.894 -16.100 1.00 89.19 252 ALA A CA 1
ATOM 1855 C C . ALA A 1 252 ? -3.003 -1.262 -14.868 1.00 89.19 252 ALA A C 1
ATOM 1857 O O . ALA A 1 252 ? -4.075 -1.854 -14.965 1.00 89.19 252 ALA A O 1
ATOM 1858 N N . THR A 1 253 ? -2.509 -0.875 -13.690 1.00 92.38 253 THR A N 1
ATOM 1859 C CA . THR A 1 253 ? -3.189 -1.145 -12.410 1.00 92.38 253 THR A CA 1
ATOM 1860 C C . THR A 1 253 ? -3.672 0.112 -11.693 1.00 92.38 253 THR A C 1
ATOM 1862 O O . THR A 1 253 ? -4.152 0.032 -10.567 1.00 92.38 253 THR A O 1
ATOM 1865 N N . GLY A 1 254 ? -3.580 1.276 -12.336 1.00 93.19 254 GLY A N 1
ATOM 1866 C CA . GLY A 1 254 ? -3.843 2.565 -11.700 1.00 93.19 254 GLY A CA 1
ATOM 1867 C C . GLY A 1 254 ? -2.692 3.032 -10.804 1.00 93.19 254 GLY A C 1
ATOM 1868 O O . GLY A 1 254 ? -1.746 2.286 -10.513 1.00 93.19 254 GLY A O 1
ATOM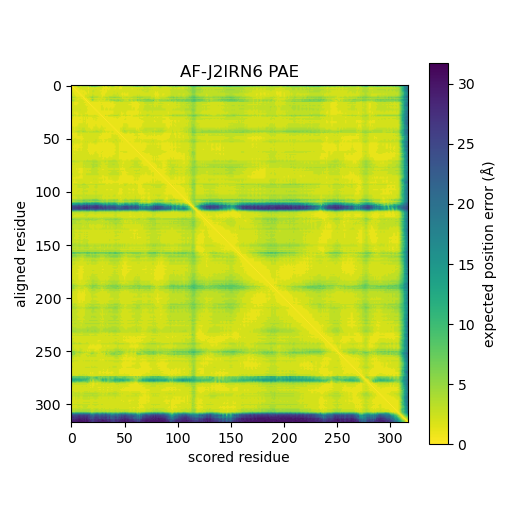 1869 N N . THR A 1 255 ? -2.770 4.297 -10.391 1.00 95.19 255 THR A N 1
ATOM 1870 C CA . THR A 1 255 ? -1.740 4.929 -9.559 1.00 95.19 255 THR A CA 1
ATOM 1871 C C . THR A 1 255 ? -1.623 4.262 -8.183 1.00 95.19 255 THR A C 1
ATOM 1873 O O . THR A 1 255 ? -2.598 3.756 -7.626 1.00 95.19 255 THR A O 1
ATOM 1876 N N . SER A 1 256 ? -0.417 4.272 -7.614 1.00 96.69 256 SER A N 1
ATOM 1877 C CA . SER A 1 256 ? -0.161 3.900 -6.218 1.00 96.69 256 SER A CA 1
ATOM 1878 C C . SER A 1 256 ? 0.102 5.103 -5.309 1.00 96.69 256 SER A C 1
ATOM 1880 O O . SER A 1 256 ? 0.543 4.891 -4.185 1.00 96.69 256 SER A O 1
ATOM 1882 N N . ASP A 1 257 ? -0.135 6.341 -5.761 1.00 97.69 257 ASP A N 1
ATOM 1883 C CA . ASP A 1 257 ? 0.192 7.584 -5.031 1.00 97.69 257 ASP A CA 1
ATOM 1884 C C . ASP A 1 257 ? -0.392 7.632 -3.619 1.00 97.69 257 ASP A C 1
ATOM 1886 O O . ASP A 1 257 ? 0.334 7.882 -2.656 1.00 97.69 257 ASP A O 1
ATOM 1890 N N . PHE A 1 258 ? -1.664 7.251 -3.494 1.00 97.88 258 PHE A N 1
ATOM 1891 C CA . PHE A 1 258 ? -2.397 7.134 -2.231 1.00 97.88 258 PHE A CA 1
ATOM 1892 C C . PHE A 1 258 ? -1.712 6.211 -1.215 1.00 97.88 258 PHE A C 1
ATOM 1894 O O . PHE A 1 258 ? -1.853 6.402 -0.015 1.00 97.88 258 PHE A O 1
ATOM 1901 N N . ILE A 1 259 ? -0.941 5.230 -1.691 1.00 98.62 259 ILE A N 1
ATOM 1902 C CA . ILE A 1 259 ? -0.308 4.200 -0.866 1.00 98.62 259 ILE A CA 1
ATOM 1903 C C . ILE A 1 259 ? 1.170 4.520 -0.636 1.00 98.62 259 ILE A C 1
ATOM 1905 O O . ILE A 1 259 ? 1.660 4.462 0.494 1.00 98.62 259 ILE A O 1
ATOM 1909 N N . ARG A 1 260 ? 1.896 4.874 -1.705 1.00 97.31 260 ARG A N 1
ATOM 1910 C CA . ARG A 1 260 ? 3.337 5.134 -1.631 1.00 97.31 260 ARG A CA 1
ATOM 1911 C C . ARG A 1 260 ? 3.671 6.376 -0.818 1.00 97.31 260 ARG A C 1
ATOM 1913 O O . ARG A 1 260 ? 4.761 6.416 -0.263 1.00 97.31 260 ARG A O 1
ATOM 1920 N N . LEU A 1 261 ? 2.726 7.314 -0.679 1.00 98.12 261 LEU A N 1
ATOM 1921 C CA . LEU A 1 261 ? 2.808 8.415 0.281 1.00 98.12 261 LEU A CA 1
ATOM 1922 C C . LEU A 1 261 ? 3.253 7.924 1.660 1.00 98.12 261 LEU A C 1
ATOM 1924 O O . LEU A 1 261 ? 4.185 8.469 2.234 1.00 98.12 261 LEU A O 1
ATOM 1928 N N . TRP A 1 262 ? 2.624 6.863 2.161 1.00 98.56 262 TRP A N 1
ATOM 1929 C CA . TRP A 1 262 ? 2.903 6.303 3.483 1.00 98.56 262 TRP A CA 1
ATOM 1930 C C . TRP A 1 262 ? 4.068 5.313 3.457 1.00 98.56 262 TRP A C 1
ATOM 1932 O O . TRP A 1 262 ? 4.831 5.221 4.419 1.00 98.56 262 TRP A O 1
ATOM 1942 N N . THR A 1 263 ? 4.228 4.570 2.354 1.00 98.62 263 THR A N 1
ATOM 1943 C CA . THR A 1 263 ? 5.347 3.628 2.184 1.00 98.62 263 THR A CA 1
ATOM 1944 C C . THR A 1 263 ? 6.694 4.354 2.186 1.00 98.62 263 THR A C 1
ATOM 1946 O O . THR A 1 263 ? 7.650 3.833 2.751 1.00 98.62 263 THR A O 1
ATOM 1949 N N . ALA A 1 264 ? 6.754 5.579 1.651 1.00 98.50 264 ALA A N 1
ATOM 1950 C CA . ALA A 1 264 ? 7.950 6.423 1.648 1.00 98.50 264 ALA A CA 1
ATOM 1951 C C . ALA A 1 264 ? 8.510 6.720 3.052 1.00 98.50 264 ALA A C 1
ATOM 1953 O O . ALA A 1 264 ? 9.700 6.989 3.189 1.00 98.50 264 ALA A O 1
ATOM 1954 N N . PHE A 1 265 ? 7.667 6.640 4.086 1.00 98.38 265 PHE A N 1
ATOM 1955 C CA . PHE A 1 265 ? 8.038 6.857 5.488 1.00 98.38 265 PHE A CA 1
ATOM 1956 C C . PHE A 1 265 ? 8.081 5.556 6.303 1.00 98.38 265 PHE A C 1
ATOM 1958 O O . PHE A 1 265 ? 8.165 5.592 7.528 1.00 98.38 265 PHE A O 1
ATOM 1965 N N . GLY A 1 266 ? 7.975 4.396 5.648 1.00 98.38 266 GLY A N 1
ATOM 1966 C CA . GLY A 1 266 ? 8.026 3.090 6.306 1.00 98.38 266 GLY A CA 1
ATOM 1967 C C . GLY A 1 266 ? 6.831 2.780 7.215 1.00 98.38 266 GLY A C 1
ATOM 1968 O O . GLY A 1 266 ? 6.872 1.788 7.944 1.00 98.38 266 GLY A O 1
ATOM 1969 N N . LEU A 1 267 ? 5.759 3.577 7.163 1.00 98.75 267 LEU A N 1
ATOM 1970 C CA . LEU A 1 267 ? 4.625 3.454 8.081 1.00 98.75 267 LEU A CA 1
ATOM 1971 C C . LEU A 1 267 ? 3.859 2.140 7.873 1.00 98.75 267 LEU A C 1
ATOM 1973 O O . LEU A 1 267 ? 3.714 1.699 6.721 1.00 98.75 267 LEU A O 1
ATOM 1977 N N . PRO A 1 268 ? 3.345 1.515 8.947 1.00 98.75 268 PRO A N 1
ATOM 1978 C CA . PRO A 1 268 ? 2.473 0.359 8.840 1.00 98.75 268 PRO A CA 1
ATOM 1979 C C . PRO A 1 268 ? 1.122 0.770 8.242 1.00 98.75 268 PRO A C 1
ATOM 1981 O O . PRO A 1 268 ? 0.568 1.824 8.557 1.00 98.75 268 PRO A O 1
ATOM 1984 N N . GLN A 1 269 ? 0.605 -0.064 7.345 1.00 98.88 269 GLN A N 1
ATOM 1985 C CA . GLN A 1 269 ? -0.602 0.201 6.564 1.00 98.88 269 GLN A CA 1
ATOM 1986 C C . GLN A 1 269 ? -1.470 -1.048 6.508 1.00 98.88 269 GLN A C 1
ATOM 1988 O O . GLN A 1 269 ? -0.962 -2.165 6.454 1.00 98.88 269 GLN A O 1
ATOM 1993 N N . ALA A 1 270 ? -2.777 -0.868 6.414 1.00 98.88 270 ALA A N 1
ATOM 1994 C CA . ALA A 1 270 ? -3.708 -1.946 6.144 1.00 98.88 270 ALA A CA 1
ATOM 1995 C C . ALA A 1 270 ? -4.823 -1.520 5.205 1.00 98.88 270 ALA A C 1
ATOM 1997 O O . ALA A 1 270 ? -5.083 -0.333 5.034 1.00 98.88 270 ALA A O 1
ATOM 1998 N N . ASN A 1 271 ? -5.472 -2.513 4.611 1.00 98.88 271 ASN A N 1
ATOM 1999 C CA . ASN A 1 271 ? -6.684 -2.347 3.831 1.00 98.88 271 ASN A CA 1
ATOM 2000 C C . ASN A 1 271 ? -7.847 -2.996 4.579 1.00 98.88 271 ASN A C 1
ATOM 2002 O O . ASN A 1 271 ? -7.736 -4.151 4.994 1.00 98.88 271 ASN A O 1
ATOM 2006 N N . ILE A 1 272 ? -8.958 -2.276 4.699 1.00 98.62 272 ILE A N 1
ATOM 2007 C CA . ILE A 1 272 ? -10.265 -2.833 5.043 1.00 98.62 272 ILE A CA 1
ATOM 2008 C C . ILE A 1 272 ? -11.139 -2.733 3.787 1.00 98.62 272 ILE A C 1
ATOM 2010 O O . ILE A 1 272 ? -11.264 -1.637 3.233 1.00 98.62 272 ILE A O 1
ATOM 2014 N N . PRO A 1 273 ? -11.737 -3.836 3.307 1.00 97.75 273 PRO A N 1
ATOM 2015 C CA . PRO A 1 273 ? -12.635 -3.776 2.166 1.00 97.75 273 PRO A CA 1
ATOM 2016 C C . PRO A 1 273 ? -13.951 -3.097 2.557 1.00 97.75 273 PRO A C 1
ATOM 2018 O O . PRO A 1 273 ? -14.639 -3.521 3.485 1.00 97.75 273 PRO A O 1
ATOM 2021 N N . LEU A 1 274 ? -14.311 -2.045 1.828 1.00 96.62 274 LEU A N 1
ATOM 2022 C CA . LEU A 1 274 ? -15.639 -1.449 1.839 1.00 96.62 274 LEU A CA 1
ATOM 2023 C C . LEU A 1 274 ? -16.462 -2.155 0.763 1.00 96.62 274 LEU A C 1
ATOM 2025 O O . LEU A 1 274 ? -16.355 -1.843 -0.427 1.00 96.62 274 LEU A O 1
ATOM 2029 N N . MET A 1 275 ? -17.242 -3.149 1.192 1.00 85.00 275 MET A N 1
ATOM 2030 C CA . MET A 1 275 ? -18.185 -3.822 0.306 1.00 85.00 275 MET A CA 1
ATOM 2031 C C . MET A 1 275 ? -19.284 -2.848 -0.103 1.00 85.00 275 MET A C 1
ATOM 2033 O O . MET A 1 275 ? -19.801 -2.077 0.711 1.00 85.00 275 MET A O 1
ATOM 2037 N N . ARG A 1 276 ? -19.586 -2.878 -1.392 1.00 88.56 276 ARG A N 1
ATOM 2038 C CA . ARG A 1 276 ? -20.557 -2.019 -2.053 1.00 88.56 276 ARG A CA 1
ATOM 2039 C C . ARG A 1 276 ? -21.828 -2.811 -2.374 1.00 88.56 276 ARG A C 1
ATOM 2041 O O . ARG A 1 276 ? -21.966 -3.939 -1.906 1.00 88.56 276 ARG A O 1
ATOM 2048 N N . ASN A 1 277 ? -22.778 -2.209 -3.090 1.00 85.44 277 ASN A N 1
ATOM 2049 C CA . ASN A 1 277 ? -24.012 -2.906 -3.455 1.00 85.44 277 ASN A CA 1
ATOM 2050 C C . ASN A 1 277 ? -23.715 -4.139 -4.325 1.00 85.44 277 ASN A C 1
ATOM 2052 O O . ASN A 1 277 ? -22.645 -4.239 -4.929 1.00 85.44 277 ASN A O 1
ATOM 2056 N N . ASP A 1 278 ? -24.676 -5.058 -4.421 1.00 81.06 278 ASP A N 1
ATOM 2057 C CA . ASP A 1 278 ? -24.536 -6.267 -5.235 1.00 81.06 278 ASP A CA 1
ATOM 2058 C C . ASP A 1 278 ? -24.118 -5.930 -6.677 1.00 81.06 278 ASP A C 1
ATOM 2060 O O . ASP A 1 278 ? -24.743 -5.117 -7.359 1.00 81.06 278 ASP A O 1
ATOM 2064 N N . GLY A 1 279 ? -23.036 -6.563 -7.138 1.00 80.19 279 GLY A N 1
ATOM 2065 C CA . GLY A 1 279 ? -22.459 -6.350 -8.469 1.00 80.19 279 GLY A CA 1
ATOM 2066 C C . GLY A 1 279 ? -21.511 -5.150 -8.591 1.00 80.19 279 GLY A C 1
ATOM 2067 O O . GLY A 1 279 ? -20.852 -5.012 -9.622 1.00 80.19 279 GLY A O 1
ATOM 2068 N N . GLU A 1 280 ? -21.387 -4.304 -7.565 1.00 90.44 280 GLU A N 1
ATOM 2069 C CA . GLU A 1 280 ? -20.391 -3.233 -7.539 1.00 90.44 280 GLU A CA 1
ATOM 2070 C C . GLU A 1 280 ? -19.016 -3.752 -7.090 1.00 90.44 280 GLU A C 1
ATOM 2072 O O . GLU A 1 280 ? -18.890 -4.612 -6.218 1.00 90.44 280 GLU A O 1
ATOM 2077 N N . LEU A 1 281 ? -17.952 -3.195 -7.673 1.00 96.50 281 LEU A N 1
ATOM 2078 C CA . LEU A 1 281 ? -16.580 -3.550 -7.307 1.00 96.50 281 LEU A CA 1
ATOM 2079 C C . LEU A 1 281 ? -16.212 -3.011 -5.920 1.00 96.50 281 LEU A C 1
ATOM 2081 O O . LEU A 1 281 ? -16.624 -1.904 -5.570 1.00 96.50 281 LEU A O 1
ATOM 2085 N N . PRO A 1 282 ? -15.372 -3.728 -5.156 1.00 97.12 282 PRO A N 1
ATOM 2086 C CA . PRO A 1 282 ? -14.953 -3.284 -3.834 1.00 97.12 282 PRO A CA 1
ATOM 2087 C C . PRO A 1 282 ? -14.097 -2.011 -3.891 1.00 97.12 282 PRO A C 1
ATOM 2089 O O . PRO A 1 282 ? -13.398 -1.736 -4.871 1.00 97.12 282 PRO A O 1
ATOM 2092 N N . ILE A 1 283 ? -14.123 -1.260 -2.787 1.00 98.31 283 ILE A N 1
ATOM 2093 C CA . ILE A 1 283 ? -13.254 -0.104 -2.544 1.00 98.31 283 ILE A CA 1
ATOM 2094 C C . ILE A 1 283 ? -12.462 -0.348 -1.264 1.00 98.31 283 ILE A C 1
ATOM 2096 O O . ILE A 1 283 ? -13.002 -0.802 -0.261 1.00 98.31 283 ILE A O 1
ATOM 2100 N N . GLY A 1 284 ? -11.169 -0.051 -1.275 1.00 98.31 284 GLY A N 1
ATOM 2101 C CA . GLY A 1 284 ? -10.323 -0.160 -0.094 1.00 98.31 284 GLY A CA 1
ATOM 2102 C C . GLY A 1 284 ? -10.332 1.100 0.767 1.00 98.31 284 GLY A C 1
ATOM 2103 O O . GLY A 1 284 ? -10.049 2.196 0.277 1.00 98.31 284 GLY A O 1
ATOM 2104 N N . LEU A 1 285 ? -10.580 0.922 2.065 1.00 98.75 285 LEU A N 1
ATOM 2105 C CA . LEU A 1 285 ? -10.236 1.893 3.097 1.00 98.75 285 LEU A CA 1
ATOM 2106 C C . LEU A 1 285 ? -8.833 1.580 3.613 1.00 98.75 285 LEU A C 1
ATOM 2108 O O . LEU A 1 285 ? -8.603 0.523 4.208 1.00 98.75 285 LEU A O 1
ATOM 2112 N N . GLN A 1 286 ? -7.908 2.506 3.413 1.00 98.81 286 GLN A N 1
ATOM 2113 C CA . GLN A 1 286 ? -6.577 2.400 3.975 1.00 98.81 286 GLN A CA 1
ATOM 2114 C C . GLN A 1 286 ? -6.599 2.834 5.439 1.00 98.81 286 GLN A C 1
ATOM 2116 O O . GLN A 1 286 ? -7.194 3.858 5.770 1.00 98.81 286 GLN A O 1
ATOM 2121 N N . VAL A 1 287 ? -5.923 2.079 6.301 1.00 98.88 287 VAL A N 1
ATOM 2122 C CA . VAL A 1 287 ? -5.706 2.407 7.714 1.00 98.88 287 VAL A CA 1
ATOM 2123 C C . VAL A 1 287 ? -4.203 2.474 7.960 1.00 98.88 287 VAL A C 1
ATOM 2125 O O . VAL A 1 287 ? -3.487 1.514 7.677 1.00 98.88 287 VAL A O 1
ATOM 2128 N N . ILE A 1 288 ? -3.713 3.604 8.454 1.00 98.81 288 ILE A N 1
ATOM 2129 C CA . ILE A 1 288 ? -2.294 3.914 8.623 1.00 98.81 288 ILE A CA 1
ATOM 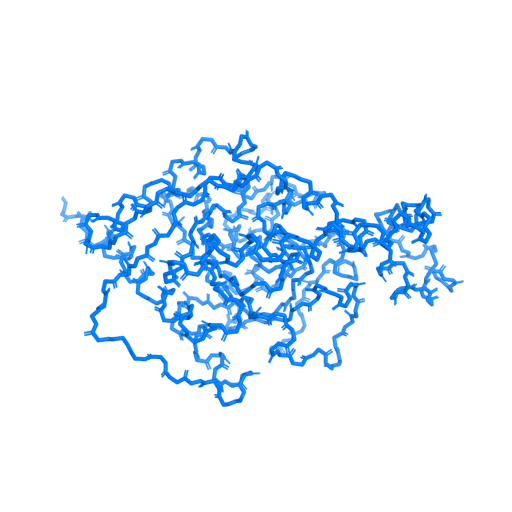2130 C C . ILE A 1 288 ? -2.008 4.121 10.108 1.00 98.81 288 ILE A C 1
ATOM 2132 O O . ILE A 1 288 ? -2.736 4.837 10.796 1.00 98.81 288 ILE A O 1
ATOM 2136 N N . GLY A 1 289 ? -0.950 3.482 10.601 1.00 98.31 289 GLY A N 1
ATOM 2137 C CA . GLY A 1 289 ? -0.477 3.637 11.975 1.00 98.31 289 GLY A CA 1
ATOM 2138 C C . GLY A 1 289 ? 0.841 4.402 12.051 1.00 98.31 289 GLY A C 1
ATOM 2139 O O . GLY A 1 289 ? 1.548 4.559 11.056 1.00 98.31 289 GLY A O 1
ATOM 2140 N N . SER A 1 290 ? 1.201 4.834 13.257 1.00 97.75 290 SER A N 1
ATOM 2141 C CA . SER A 1 290 ? 2.549 5.329 13.551 1.00 97.75 290 SER A CA 1
ATOM 2142 C C . SER A 1 290 ? 3.588 4.218 13.375 1.00 97.75 290 SER A C 1
ATOM 2144 O O . SER A 1 290 ? 3.295 3.042 13.620 1.00 97.75 290 SER A O 1
ATOM 2146 N N . ALA A 1 291 ? 4.811 4.585 12.984 1.00 96.50 291 ALA A N 1
ATOM 2147 C CA . ALA A 1 291 ? 5.918 3.641 12.855 1.00 96.50 291 ALA A CA 1
ATOM 2148 C C . ALA A 1 291 ? 6.087 2.799 14.134 1.00 96.50 291 ALA A C 1
ATOM 2150 O O . ALA A 1 291 ? 6.003 3.314 15.251 1.00 96.50 291 ALA A O 1
ATOM 2151 N N . PHE A 1 292 ? 6.280 1.492 13.960 1.00 96.25 292 PHE A N 1
ATOM 2152 C CA . PHE A 1 292 ? 6.436 0.485 15.017 1.00 96.25 292 PHE A CA 1
ATOM 2153 C C . PHE A 1 292 ? 5.270 0.375 16.016 1.00 96.25 292 PHE A C 1
ATOM 2155 O O . PHE A 1 292 ? 5.374 -0.322 17.025 1.00 96.25 292 PHE A O 1
ATOM 2162 N N . SER A 1 293 ? 4.122 0.995 15.725 1.00 95.94 293 SER A N 1
ATOM 2163 C CA . SER A 1 293 ? 2.873 0.835 16.487 1.00 95.94 293 SER A CA 1
ATOM 2164 C C . SER A 1 293 ? 1.966 -0.251 15.896 1.00 95.94 293 SER A C 1
ATOM 2166 O O . SER A 1 293 ? 0.744 -0.198 16.009 1.00 95.94 293 SER A O 1
ATOM 2168 N N . ASP A 1 294 ? 2.559 -1.254 15.258 1.00 97.69 294 ASP A N 1
ATOM 2169 C CA . ASP A 1 294 ? 1.899 -2.328 14.516 1.00 97.69 294 ASP A CA 1
ATOM 2170 C C . ASP A 1 294 ? 0.827 -3.079 15.313 1.00 97.69 294 ASP A C 1
ATOM 2172 O O . ASP A 1 294 ? -0.269 -3.324 14.810 1.00 97.69 294 ASP A O 1
ATOM 2176 N N . ALA A 1 295 ? 1.097 -3.382 16.586 1.00 96.25 295 ALA A N 1
ATOM 2177 C CA . ALA A 1 295 ? 0.122 -4.028 17.463 1.00 96.25 295 ALA A CA 1
ATOM 2178 C C . ALA A 1 295 ? -1.118 -3.146 17.709 1.00 96.25 295 ALA A C 1
ATOM 2180 O O . ALA A 1 295 ? -2.240 -3.656 17.731 1.00 96.25 295 ALA A O 1
ATOM 2181 N N . LYS A 1 296 ? -0.924 -1.824 17.852 1.00 95.88 296 LYS A N 1
ATOM 2182 C CA . LYS A 1 296 ? -2.018 -0.845 17.953 1.00 95.88 296 LYS A CA 1
ATOM 2183 C C . LYS A 1 296 ? -2.800 -0.789 16.645 1.00 95.88 296 LYS A C 1
ATOM 2185 O O . LYS A 1 296 ? -4.026 -0.834 16.679 1.00 95.88 296 LYS A O 1
ATOM 2190 N N . LEU A 1 297 ? -2.111 -0.748 15.504 1.00 97.44 297 LEU A N 1
ATOM 2191 C CA . LEU A 1 297 ? -2.759 -0.699 14.195 1.00 97.44 297 LEU A CA 1
ATOM 2192 C C . LEU A 1 297 ? -3.620 -1.946 13.936 1.00 97.44 297 LEU A C 1
ATOM 2194 O O . LEU A 1 297 ? -4.775 -1.808 13.547 1.00 97.44 297 LEU A O 1
ATOM 2198 N N . LEU A 1 298 ? -3.100 -3.149 14.201 1.00 97.25 298 LEU A N 1
ATOM 2199 C CA . LEU A 1 298 ? -3.851 -4.406 14.076 1.00 97.25 298 LEU A CA 1
ATOM 2200 C C . LEU A 1 298 ? -5.121 -4.406 14.933 1.00 97.25 298 LEU A C 1
ATOM 2202 O O . LEU A 1 298 ? -6.195 -4.753 14.444 1.00 97.25 298 LEU A O 1
ATOM 2206 N N . HIS A 1 299 ? -5.024 -3.930 16.176 1.00 95.44 299 HIS A N 1
ATOM 2207 C CA . HIS A 1 299 ? -6.197 -3.746 17.024 1.00 95.44 299 HIS A CA 1
ATOM 2208 C C . HIS A 1 299 ? -7.195 -2.738 16.432 1.00 95.44 299 HIS A C 1
ATOM 2210 O O . HIS A 1 299 ? -8.392 -3.017 16.384 1.00 95.44 299 HIS A O 1
ATOM 2216 N N . CYS A 1 300 ? -6.717 -1.592 15.933 1.00 96.25 300 CYS A N 1
ATOM 2217 C CA . CYS A 1 300 ? -7.575 -0.601 15.285 1.00 96.25 300 CYS A CA 1
ATOM 2218 C C . CYS A 1 300 ? -8.319 -1.212 14.093 1.00 96.25 300 CYS A C 1
ATOM 2220 O O . CYS A 1 300 ? -9.519 -1.010 13.957 1.00 96.25 300 CYS A O 1
ATOM 2222 N N . ILE A 1 301 ? -7.648 -2.008 13.259 1.00 96.06 301 ILE A N 1
ATOM 2223 C CA . ILE A 1 301 ? -8.261 -2.646 12.086 1.00 96.06 301 ILE A CA 1
ATOM 2224 C C . ILE A 1 301 ? -9.362 -3.631 12.491 1.00 96.06 301 ILE A C 1
ATOM 2226 O O . ILE A 1 301 ? -10.398 -3.677 11.825 1.00 96.06 301 ILE A O 1
ATOM 2230 N N . GLU A 1 302 ? -9.180 -4.395 13.572 1.00 94.88 302 GLU A N 1
ATOM 2231 C CA . GLU A 1 302 ? -10.223 -5.277 14.112 1.00 94.88 302 GLU A CA 1
ATOM 2232 C C . GLU A 1 302 ? -11.453 -4.484 14.573 1.00 94.88 302 GLU A C 1
ATOM 2234 O O . GLU A 1 302 ? -12.574 -4.812 14.179 1.00 94.88 302 GLU A O 1
ATOM 2239 N N . VAL A 1 303 ? -11.245 -3.408 15.340 1.00 95.00 303 VAL A N 1
ATOM 2240 C CA . VAL A 1 303 ? -12.323 -2.532 15.827 1.00 95.00 303 VAL A CA 1
ATOM 2241 C C . VAL A 1 303 ? -13.064 -1.867 14.662 1.00 95.00 303 VAL A C 1
ATOM 2243 O O . VAL A 1 303 ? -14.289 -1.950 14.579 1.00 95.00 303 VAL A O 1
ATOM 2246 N N . LEU A 1 304 ? -12.333 -1.259 13.723 1.00 95.94 304 LEU A N 1
ATOM 2247 C CA . LEU A 1 304 ? -12.909 -0.574 12.562 1.00 95.94 304 LEU A CA 1
ATOM 2248 C C . LEU A 1 304 ? -13.656 -1.552 11.642 1.00 95.94 304 LEU A C 1
ATOM 2250 O O . LEU A 1 304 ? -14.760 -1.248 11.190 1.00 95.94 304 LEU A O 1
ATOM 2254 N N . SER A 1 305 ? -13.107 -2.748 11.407 1.00 95.00 305 SER A N 1
ATOM 2255 C CA . SER A 1 305 ? -13.784 -3.781 10.608 1.00 95.00 305 SER A CA 1
ATOM 2256 C C . SER A 1 305 ? -15.075 -4.258 11.276 1.00 95.00 305 SER A C 1
ATOM 2258 O O . SER A 1 305 ? -16.097 -4.399 10.605 1.00 95.00 305 SER A O 1
ATOM 2260 N N . GLY A 1 306 ? -15.058 -4.470 12.598 1.00 92.62 306 GLY A N 1
ATOM 2261 C CA . GLY A 1 306 ? -16.252 -4.829 13.366 1.00 92.62 306 GLY A CA 1
ATOM 2262 C C . GLY A 1 306 ? -17.338 -3.760 13.267 1.00 92.62 306 GLY A C 1
ATOM 2263 O O . GLY A 1 306 ? -18.494 -4.070 12.975 1.00 92.62 306 GLY A O 1
ATOM 2264 N N . THR A 1 307 ? -16.950 -2.491 13.407 1.00 92.12 307 THR A N 1
ATOM 2265 C CA . THR A 1 307 ? -17.840 -1.344 13.224 1.00 92.12 307 THR A CA 1
ATOM 2266 C C . THR A 1 307 ? -18.517 -1.361 11.848 1.00 92.12 307 THR A C 1
ATOM 2268 O O . THR A 1 307 ? -19.738 -1.227 11.770 1.00 92.12 307 THR A O 1
ATOM 2271 N N . LEU A 1 308 ? -17.772 -1.560 10.760 1.00 91.69 308 LEU A N 1
ATOM 2272 C CA . LEU A 1 308 ? -18.350 -1.553 9.411 1.00 91.69 308 LEU A CA 1
ATOM 2273 C C . LEU A 1 308 ? -19.317 -2.727 9.178 1.00 91.69 308 LEU A C 1
ATOM 2275 O O . LEU A 1 308 ? -20.397 -2.523 8.620 1.00 91.69 308 LEU A O 1
ATOM 2279 N N . ASN A 1 309 ? -18.996 -3.921 9.684 1.00 81.19 309 ASN A N 1
ATOM 2280 C CA . ASN A 1 309 ? -19.827 -5.119 9.521 1.00 81.19 309 ASN A CA 1
ATOM 2281 C C . ASN A 1 309 ? -21.193 -5.018 10.218 1.00 81.19 309 ASN A C 1
ATOM 2283 O O . ASN A 1 309 ? -22.180 -5.553 9.714 1.00 81.19 309 ASN A O 1
ATOM 2287 N N . HIS A 1 310 ? -21.303 -4.279 11.328 1.00 60.97 310 HIS A N 1
ATOM 2288 C CA . HIS A 1 310 ? -22.589 -4.062 12.004 1.00 60.97 310 HIS A CA 1
ATOM 2289 C C . HIS A 1 310 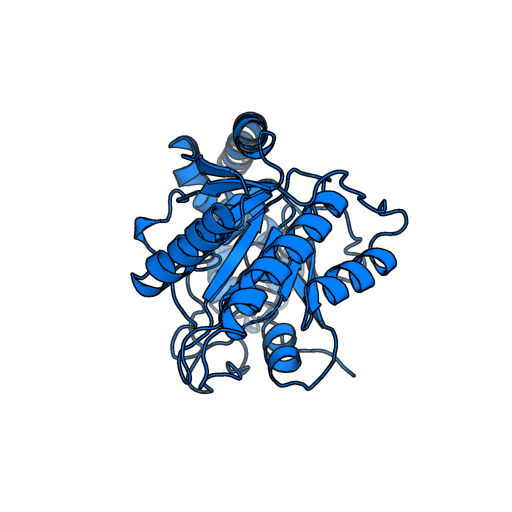? -23.627 -3.319 11.142 1.00 60.97 310 HIS A C 1
ATOM 2291 O O . HIS A 1 310 ? -24.806 -3.326 11.482 1.00 60.97 310 HIS A O 1
ATOM 2297 N N . ARG A 1 311 ? -23.230 -2.685 10.027 1.00 48.19 311 ARG A N 1
ATOM 2298 C CA . ARG A 1 311 ? -24.161 -2.024 9.094 1.00 48.19 311 ARG A CA 1
ATOM 2299 C C . ARG A 1 311 ? -24.904 -3.022 8.191 1.00 48.19 311 ARG A C 1
ATOM 2301 O O . ARG A 1 311 ? -26.036 -2.747 7.809 1.00 48.19 311 ARG A O 1
ATOM 2308 N N . ALA A 1 312 ? -24.314 -4.184 7.898 1.00 45.00 312 ALA A N 1
ATOM 2309 C CA . ALA A 1 312 ? -24.926 -5.201 7.034 1.00 45.00 312 ALA A CA 1
ATOM 2310 C C . ALA A 1 312 ? -26.099 -5.945 7.705 1.00 45.00 312 ALA A C 1
ATOM 2312 O O . ALA A 1 312 ? -26.908 -6.563 7.026 1.00 45.00 312 ALA A O 1
ATOM 2313 N N . GLY A 1 313 ? -26.220 -5.867 9.035 1.00 34.62 313 GLY A N 1
ATOM 2314 C CA . GLY A 1 313 ? -27.270 -6.549 9.798 1.00 34.62 313 GLY A CA 1
ATOM 2315 C C . GLY A 1 313 ? -28.571 -5.763 9.984 1.00 34.62 313 GLY A C 1
ATOM 2316 O O . GLY A 1 313 ? -29.407 -6.203 10.767 1.00 34.62 313 GLY A O 1
ATOM 2317 N N . HIS A 1 314 ? -28.736 -4.581 9.375 1.00 32.47 314 HIS A N 1
ATOM 2318 C CA . HIS A 1 314 ? -29.947 -3.743 9.517 1.00 32.47 314 HIS A CA 1
ATOM 2319 C C . HIS A 1 314 ? -30.677 -3.483 8.188 1.00 32.47 314 HIS A C 1
ATOM 2321 O O . HIS A 1 314 ? -31.591 -2.664 8.136 1.00 32.47 314 HIS A O 1
ATOM 2327 N N . ALA A 1 315 ? -30.319 -4.207 7.125 1.00 31.75 315 ALA A N 1
ATOM 2328 C CA . ALA A 1 315 ? -31.152 -4.333 5.936 1.00 31.75 315 ALA A CA 1
ATOM 2329 C C . ALA A 1 315 ? -31.856 -5.696 5.978 1.00 31.75 315 ALA A C 1
ATOM 2331 O O . ALA A 1 315 ? -31.241 -6.696 5.624 1.00 31.75 315 ALA A O 1
ATOM 2332 N N . GLN A 1 316 ? -33.091 -5.708 6.497 1.00 25.28 316 GLN A N 1
ATOM 2333 C CA . GLN A 1 316 ? -34.226 -6.639 6.287 1.00 25.28 316 GLN A CA 1
ATOM 2334 C C . GLN A 1 316 ? -35.175 -6.503 7.499 1.00 25.28 316 GLN A C 1
ATOM 2336 O O . GLN A 1 316 ? -34.695 -6.249 8.611 1.00 25.28 316 GLN A O 1
ATOM 2341 N N . PRO A 1 317 ? -36.501 -6.653 7.341 1.00 33.69 317 PRO A N 1
ATOM 2342 C CA . PRO A 1 317 ? -37.207 -7.363 6.269 1.00 33.69 317 PRO A CA 1
ATOM 2343 C C . PRO A 1 317 ? -37.664 -6.491 5.094 1.00 33.69 317 PRO A C 1
ATOM 2345 O O . PRO A 1 317 ? -38.037 -5.319 5.322 1.00 33.69 317 PRO A O 1
#

Sequence (317 aa):
MGKTATAEFAFMHTGPTRNPHDLSRTPGSSSAGSAAGLAAGLFAAALGTQTAGSLIKPASYCGLHAYKPSHNLVSLEGVKPLAPSFDTAGWYAASARDLSLIARVLIPGLPRYAVANGRLKIGFCRTPYWGMADPDVHQAVTAAATAFAERGHGVDEIVLPSAFETVARDHQIINDCEGARALHKEQRTSIELMSPELAEMFARASAISWQDEVATRNRLALLVSAMNATIEPYDAVIAPSCAHVAPVGLAATGTSDFIRLWTAFGLPQANIPLMRNDGELPIGLQVIGSAFSDAKLLHCIEVLSGTLNHRAGHAQP

Solvent-accessible surface area (backbone atoms only — not comparable to full-atom values): 16684 Å² total; per-residue (Å²): 139,83,88,60,55,52,13,56,83,63,39,82,48,60,56,91,61,40,12,69,91,44,72,66,16,18,10,30,47,16,28,19,28,28,30,20,36,40,61,62,66,75,44,80,63,33,67,36,41,26,53,48,26,15,41,46,37,8,14,12,34,33,47,23,23,25,43,35,55,22,52,80,65,47,87,60,83,94,56,86,66,36,23,77,92,33,45,29,61,28,36,39,19,89,38,49,64,52,46,51,56,51,42,58,68,66,29,78,84,64,62,86,66,80,75,95,60,97,59,46,42,33,28,42,37,65,51,84,61,49,89,70,37,39,69,70,47,54,49,53,50,50,52,51,52,51,57,40,40,78,71,62,26,47,70,45,84,41,78,77,61,76,82,58,61,53,39,42,58,43,42,49,54,53,38,26,44,35,29,41,61,60,38,41,64,53,58,74,76,45,51,90,78,52,54,70,59,58,53,51,35,40,53,56,28,72,73,54,49,72,67,57,51,52,51,37,53,51,54,56,60,69,43,49,63,62,52,47,68,68,44,62,87,30,61,33,35,36,34,55,29,42,40,60,60,53,39,77,39,55,87,52,60,72,75,40,52,69,33,22,50,44,30,71,72,31,31,16,37,32,20,43,45,42,78,55,61,94,92,51,73,23,42,19,37,23,41,36,26,49,70,83,37,48,44,52,33,47,50,48,46,37,54,54,50,52,58,58,55,63,60,69,78,70,76,73,134

Nearest PDB structures (foldseek):
  1obl-assembly1_B  TM=9.309E-01  e=5.520E-30  Bradyrhizobium japonicum
  1o9p-assembly1_B  TM=9.323E-01  e=2.231E-29  Bradyrhizobium japonicum
  1obj-assembly1_B  TM=9.310E-01  e=1.873E-29  Bradyrhizobium japonicum
  1obk-assembly1_B  TM=9.322E-01  e=6.738E-29  Bradyrhizobium japonicum
  1ocm-assembly1_A  TM=9.256E-01  e=1.073E-28  Bradyrhizobium japonicum

Radius of gyration: 18.76 Å; Cα contacts (8 Å, |Δi|>4): 654; chains: 1; bounding box: 61×46×52 Å

Mean predicted aligned error: 3.86 Å

Foldseek 3Di:
DDDFAFADLQDWRFDCAAACLDRQFALFHGRRRQLRCVLVVVDFKGKDKDQQQHFLLSCFQNQWKKKWAFQPQFDCVVPQDQQNLQITMIMTGRALVVRVVVCCVRRPPQDADDDPDLAWAEEEECALCVVLADPVLVVLQVVLLVLSVVVPHHYDYFYQPPLLNCQLVLSLLSSLLRNCVSCVVCCVPPVVVDDPRNVVSNVSNVPADPVNNVVSLVSLVVCLVVVCVRAVVTLKYKYWQFRYHGDGHGSGGHDSSRPNSQSSNSWMKIWRWRDDPPSDGITTIMITHDRPCRSSSSSNRNSSNVSNVVVVVPPDD

pLDDT: mean 94.66, std 10.46, range [25.28, 98.88]

Secondary structure (DSSP, 8-state):
--PPP--GGGSS---S--BTTBTTB---SSSHHHHHHHHTTS-SEEEEEESSSTTHHHHHHHT-EEEEPSTTSS--TTPPPS-TTT-EEEEEESSHHHHHHHHHHHSTTPPPP--SSS--EEEEE--TTGGGS-HHHHHHHHHHHHHHHHTT-EEEEE---GGGTTHHHHHHHHHHHHHHHHTHHHHHH-GGGS-HHHHHHHHHHHTS-HHHHHHHHHHHHHHHHHHHHHHTTSSEEEEES-SSSSPBSSS-----HHHHHHHTTT--EEEEEE--STTPPPEEEEEE--TT-HHHHHHHHHHHHHHHHTTGGG---